Protein 6F0F (pdb70)

GO terms:
  GO:0035861 site of double-strand break (C, IDA)
  GO:0140861 DNA repair-dependent chromatin remodeling (P, IDA)
  GO:0031297 replication fork processing (P, IDA)
  GO:0006334 nucleosome assembly (P, IDA)
  GO:0042393 histone binding (F, IDA)
  GO:0006281 DNA repair (P, IDA)
  GO:0140713 histone chaperone activity (F, IDA)
  GO:0005634 nucleus (C, EXP)
  GO:0005694 chromosome (C, EXP)
  GO:0005515 protein binding (F, IPI)
  GO:0005654 nucleoplasm (C, TAS)
  GO:0005634 nucleus (C, IDA)
  GO:0005654 nucleoplasm (C, IDA)
  GO:0140673 transcription elongation-coupled chromatin remodeling (P, IDA)
  GO:0000785 chromatin (C, IDA)
  GO:0032991 protein-containing complex (C, IDA)
  GO:0006335 DNA replication-dependent chromatin assembly (P, IDA)

CATH classification: 2.60.40.1490

Nearest PDB structures (foldseek):
  7lny-assembly3_C  TM=9.865E-01  e=5.967E-26  Homo sapiens
  7vcq-assembly3_I  TM=9.876E-01  e=1.431E-23  Homo sapiens
  2idc-assembly1_A  TM=9.860E-01  e=6.408E-20  Saccharomyces cerevisiae S288C
  2hue-assembly1_A  TM=9.766E-01  e=4.589E-19  Saccharomyces cerevisiae
  6ayz-assembly2_M  TM=9.417E-01  e=3.162E-19  Saccharomyces cerevisiae S288C

Radius of gyration: 17.27 Å; Cα contacts (8 Å, |Δi|>4): 404; chains: 2; bounding box: 34×43×49 Å

B-factor: mean 43.14, std 12.91, range [25.03, 107.55]

Solvent-accessible surface area: 9865 Å² total; per-residue (Å²): 166,66,50,41,3,87,0,58,61,10,62,21,55,80,42,70,9,84,3,120,33,37,0,28,0,56,0,43,1,67,2,92,90,94,19,97,80,71,0,51,1,49,0,19,4,0,1,3,6,135,30,118,152,99,40,21,89,27,56,49,53,115,26,42,124,5,63,53,28,206,44,100,34,78,4,100,5,105,21,4,75,32,67,104,13,40,62,92,9,3,61,20,59,4,0,0,0,1,2,0,16,4,111,73,53,49,9,3,30,1,0,1,50,0,27,1,66,5,85,79,92,104,31,131,143,117,71,46,160,143,19,40,20,78,94,3,64,4,54,4,64,42,117,58,25,46,1,0,80,35,196,30,85,23,158,158,198,64,132,109,72,106,69,79,23,42,3,33,118,32,3,87,11,97,63,23,192,36,78,126,14,23,126

InterPro domains:
  IPR006818 Histone chaperone ASF1-like [PF04729] (1-154)
  IPR006818 Histone chaperone ASF1-like [PTHR12040] (1-197)
  IPR036747 Histone chaperone ASF1-like superfamily [G3DSA:2.60.40.1490] (1-157)
  IPR036747 Histone chaperone ASF1-like superfamily [SSF101546] (1-154)

Sequence (183 aa):
AMAKVQVNNVVVLDNPSPFYNPFQFEITFECIEDLSEDLEWKIIYVGSAESEEYDQVLDSVLVGPVPAGRHMFVFQADAPNPGLIPDADAVGVTVVLITCTYRGQEFIRVGYYVNNNEYTETELRENPPVKPDFSKLQRNILASNPRVTRFHINWEEAMGTLTPKEAELARRIRGAGGRTLNGFG

Secondary structure (DSSP, 8-state):
---SEEEEEEEE-S-SEETTSPEEEEEEEEESS--SS-EEEEEEEES-TT-GGGEEEEEEEEE----SEEEEEEEEEPPP-GGGS-HHHHSEEEEEEEEEEETTEEEEEEEEEEEEEE-SHHHHHS--SS--GGGEEEEE-TT--EEEE------/------HHHHHHHHHHHTTTPPEEES--

Structure (mmCIF, N/CA/C/O backbone):
data_6F0F
#
_entry.id   6F0F
#
_cell.length_a   61.410
_cell.length_b   61.410
_cell.length_c   220.380
_cell.angle_alpha   90.000
_cell.angle_beta   90.000
_cell.angle_gamma   90.000
#
_symmetry.space_group_name_H-M   'P 41 21 2'
#
loop_
_entity.id
_entity.type
_entity.pdbx_description
1 polymer 'Histone chaperone ASF1A'
2 polymer ip2_s
3 water water
#
loop_
_atom_site.group_PDB
_atom_site.id
_atom_site.type_symbol
_atom_site.label_atom_id
_atom_site.label_alt_id
_atom_site.label_comp_id
_atom_site.label_asym_id
_atom_site.label_entity_id
_atom_site.label_seq_id
_atom_site.pdbx_PDB_ins_code
_atom_site.Cartn_x
_atom_site.Cartn_y
_atom_site.Cartn_z
_atom_site.occupancy
_atom_site.B_iso_or_equiv
_atom_site.auth_seq_id
_atom_site.auth_comp_id
_atom_site.auth_asym_id
_atom_site.auth_atom_id
_atom_site.pdbx_PDB_model_num
ATOM 1 N N . ALA A 1 2 ? 20.257 -1.071 -9.009 1.00 66.46 0 ALA A N 1
ATOM 2 C CA . ALA A 1 2 ? 20.945 -2.383 -9.253 1.00 66.17 0 ALA A CA 1
ATOM 3 C C . ALA A 1 2 ? 20.032 -3.361 -9.997 1.00 65.59 0 ALA A C 1
ATOM 4 O O . ALA A 1 2 ? 20.443 -3.994 -10.976 1.00 66.14 0 ALA A O 1
ATOM 6 N N . MET A 1 3 ? 18.796 -3.489 -9.519 1.00 64.35 1 MET A N 1
ATOM 7 C CA . MET A 1 3 ? 17.802 -4.348 -10.168 1.00 62.55 1 MET A CA 1
ATOM 8 C C . MET A 1 3 ? 17.222 -3.684 -11.428 1.00 60.89 1 MET A C 1
ATOM 9 O O . MET A 1 3 ? 17.017 -2.453 -11.472 1.00 60.79 1 MET A O 1
ATOM 11 N N . ALA A 1 4 ? 16.990 -4.500 -12.457 1.00 58.81 2 ALA A N 1
ATOM 12 C CA . ALA A 1 4 ? 16.258 -4.056 -13.642 1.00 56.30 2 ALA A CA 1
ATOM 13 C C . ALA A 1 4 ? 14.835 -3.722 -13.219 1.00 54.55 2 ALA A C 1
ATOM 14 O O . ALA A 1 4 ? 14.183 -4.499 -12.525 1.00 54.43 2 ALA A O 1
ATOM 16 N N . LYS A 1 5 ? 14.369 -2.547 -13.607 1.00 52.46 3 LYS A N 1
ATOM 17 C CA . LYS A 1 5 ? 13.028 -2.112 -13.268 1.00 50.90 3 LYS A CA 1
ATOM 18 C C . LYS A 1 5 ? 11.927 -2.922 -13.969 1.00 49.34 3 LYS A C 1
ATOM 19 O O . LYS A 1 5 ? 10.809 -3.007 -13.466 1.00 48.90 3 LYS A O 1
ATOM 25 N N . VAL A 1 6 ? 12.250 -3.514 -15.119 1.00 47.22 4 VAL A N 1
ATOM 26 C CA . VAL A 1 6 ? 11.316 -4.394 -15.826 1.00 45.24 4 VAL A CA 1
ATOM 27 C C . VAL A 1 6 ? 11.942 -5.758 -16.008 1.00 44.71 4 VAL A C 1
ATOM 28 O O . VAL A 1 6 ? 13.112 -5.866 -16.396 1.00 44.57 4 VAL A O 1
ATOM 32 N N . GLN A 1 7 ? 11.177 -6.799 -15.691 1.00 43.88 5 GLN A N 1
ATOM 33 C CA . GLN A 1 7 ? 11.501 -8.139 -16.162 1.00 43.20 5 GLN A CA 1
ATOM 34 C C . GLN A 1 7 ? 10.328 -8.762 -16.931 1.00 42.37 5 GLN A C 1
ATOM 35 O O . GLN A 1 7 ? 9.164 -8.689 -16.495 1.00 40.88 5 GLN A O 1
ATOM 41 N N . VAL A 1 8 ? 10.666 -9.361 -18.074 1.00 40.96 6 VAL A N 1
ATOM 42 C CA . VAL A 1 8 ? 9.719 -10.087 -18.909 1.00 39.35 6 VAL A CA 1
ATOM 43 C C . VAL A 1 8 ? 9.585 -11.501 -18.353 1.00 38.85 6 VAL A C 1
ATOM 44 O O . VAL A 1 8 ? 10.585 -12.191 -18.157 1.00 38.50 6 VAL A O 1
ATOM 48 N N . ASN A 1 9 ? 8.347 -11.920 -18.088 1.00 37.64 7 ASN A N 1
ATOM 49 C CA . ASN A 1 9 ? 8.059 -13.196 -17.431 1.00 37.89 7 ASN A CA 1
ATOM 50 C C . ASN A 1 9 ? 7.693 -14.285 -18.411 1.00 36.94 7 ASN A C 1
ATOM 51 O O . ASN A 1 9 ? 7.981 -15.469 -18.196 1.00 36.58 7 ASN A O 1
ATOM 56 N N . ASN A 1 10 ? 6.995 -13.897 -19.475 1.00 36.00 8 ASN A N 1
ATOM 57 C CA . ASN A 1 10 ? 6.534 -14.888 -20.424 1.00 35.11 8 ASN A CA 1
ATOM 58 C C . ASN A 1 10 ? 6.189 -14.277 -21.772 1.00 34.02 8 ASN A C 1
ATOM 59 O O . ASN A 1 10 ? 5.977 -13.058 -21.884 1.00 32.70 8 ASN A O 1
ATOM 64 N N . VAL A 1 11 ? 6.204 -15.133 -22.795 1.00 33.15 9 VAL A N 1
ATOM 65 C CA . VAL A 1 11 ? 5.647 -14.799 -24.107 1.00 32.75 9 VAL A CA 1
ATOM 66 C C . VAL A 1 11 ? 4.880 -16.036 -24.546 1.00 31.95 9 VAL A C 1
ATOM 67 O O . VAL A 1 11 ? 5.384 -17.154 -24.441 1.00 31.43 9 VAL A O 1
ATOM 71 N N . VAL A 1 12 ? 3.636 -15.837 -24.969 1.00 30.53 10 VAL A N 1
ATOM 72 C CA . VAL A 1 12 ? 2.865 -16.922 -25.527 1.00 30.39 10 VAL A CA 1
ATOM 73 C C . VAL A 1 12 ? 2.676 -16.610 -27.031 1.00 29.72 10 VAL A C 1
ATOM 74 O O . VAL A 1 12 ? 2.290 -15.517 -27.388 1.00 28.84 10 VAL A O 1
ATOM 78 N N . VAL A 1 13 ? 2.949 -17.596 -27.874 1.00 29.24 11 VAL A N 1
ATOM 79 C CA . VAL A 1 13 ? 2.801 -17.431 -29.326 1.00 29.24 11 VAL A CA 1
ATOM 80 C C . VAL A 1 13 ? 1.408 -17.939 -29.668 1.00 29.36 11 VAL A C 1
ATOM 81 O O . VAL A 1 13 ? 1.090 -19.100 -29.455 1.00 29.14 11 VAL A O 1
ATOM 85 N N . LEU A 1 14 ? 0.589 -17.053 -30.196 1.00 29.61 12 LEU A N 1
ATOM 86 C CA . LEU A 1 14 ? -0.779 -17.415 -30.536 1.00 30.59 12 LEU A CA 1
ATOM 87 C C . LEU A 1 14 ? -0.914 -17.755 -32.028 1.00 31.94 12 LEU A C 1
ATOM 88 O O . LEU A 1 14 ? -0.118 -17.261 -32.865 1.00 31.32 12 LEU A O 1
ATOM 93 N N . ASP A 1 15 ? -1.921 -18.584 -32.333 1.00 32.81 13 ASP A N 1
ATOM 94 C CA . ASP A 1 15 ? -2.413 -18.820 -33.708 1.00 33.59 13 ASP A CA 1
ATOM 95 C C . ASP A 1 15 ? -1.315 -19.386 -34.596 1.00 33.12 13 ASP A C 1
ATOM 96 O O . ASP A 1 15 ? -1.010 -18.837 -35.637 1.00 33.15 13 ASP A O 1
ATOM 101 N N . ASN A 1 16 ? -0.762 -20.512 -34.171 1.00 33.42 14 ASN A N 1
ATOM 102 C CA . ASN A 1 16 ? 0.486 -21.038 -34.681 1.00 33.73 14 ASN A CA 1
ATOM 103 C C . ASN A 1 16 ? 0.396 -22.565 -34.657 1.00 34.59 14 ASN A C 1
ATOM 104 O O . ASN A 1 16 ? -0.054 -23.130 -33.662 1.00 35.67 14 ASN A O 1
ATOM 109 N N . PRO A 1 17 ? 0.789 -23.249 -35.744 1.00 35.08 15 PRO A N 1
ATOM 110 C CA . PRO A 1 17 ? 1.212 -22.797 -37.080 1.00 34.50 15 PRO A CA 1
ATOM 111 C C . PRO A 1 17 ? 0.093 -22.059 -37.810 1.00 34.70 15 PRO A C 1
ATOM 112 O O . PRO A 1 17 ? -1.058 -22.100 -37.384 1.00 33.91 15 PRO A O 1
ATOM 116 N N . SER A 1 18 ? 0.431 -21.384 -38.907 1.00 34.18 16 SER A N 1
ATOM 117 C CA . SER A 1 18 ? -0.539 -20.630 -39.679 1.00 34.31 16 SER A CA 1
ATOM 118 C C . SER A 1 18 ? 0.068 -20.382 -41.066 1.00 34.80 16 SER A C 1
ATOM 119 O O . SER A 1 18 ? 1.230 -20.725 -41.291 1.00 34.48 16 SER A O 1
ATOM 122 N N . PRO A 1 19 ? -0.716 -19.807 -41.998 1.00 35.10 17 PRO A N 1
ATOM 123 C CA . PRO A 1 19 ? -0.107 -19.353 -43.258 1.00 34.91 17 PRO A CA 1
ATOM 124 C C . PRO A 1 19 ? 0.999 -18.333 -43.010 1.00 34.63 17 PRO A C 1
ATOM 125 O O . PRO A 1 19 ? 0.943 -17.562 -42.037 1.00 35.05 17 PRO A O 1
ATOM 129 N N . PHE A 1 20 ? 1.967 -18.298 -43.918 1.00 33.65 18 PHE A N 1
ATOM 130 C CA . PHE A 1 20 ? 2.967 -17.237 -43.941 1.00 32.72 18 PHE A CA 1
ATOM 131 C C . PHE A 1 20 ? 2.355 -15.841 -43.868 1.00 32.80 18 PHE A C 1
ATOM 132 O O . PHE A 1 20 ? 2.903 -14.954 -43.192 1.00 32.44 18 PHE A O 1
ATOM 140 N N . TYR A 1 21 ? 1.228 -15.629 -44.548 1.00 33.03 19 TYR A N 1
ATOM 141 C CA . TYR A 1 21 ? 0.609 -14.290 -44.615 1.00 34.81 19 TYR A CA 1
ATOM 142 C C . TYR A 1 21 ? -0.135 -13.800 -43.326 1.00 35.44 19 TYR A C 1
ATOM 143 O O . TYR A 1 21 ? -0.538 -12.614 -43.197 1.00 36.37 19 TYR A O 1
ATOM 152 N N . ASN A 1 22 ? -0.266 -14.698 -42.371 1.00 34.97 20 ASN A N 1
ATOM 153 C CA . ASN A 1 22 ? -0.919 -14.434 -41.094 1.00 34.82 20 ASN A CA 1
ATOM 154 C C . ASN A 1 22 ? -0.101 -13.474 -40.202 1.00 33.83 20 ASN A C 1
ATOM 155 O O . ASN A 1 22 ? 1.123 -13.594 -40.150 1.00 33.51 20 ASN A O 1
ATOM 160 N N . PRO A 1 23 ? -0.765 -12.526 -39.496 1.00 33.60 21 PRO A N 1
ATOM 161 C CA . PRO A 1 23 ? 0.000 -11.688 -38.563 1.00 32.86 21 PRO A CA 1
ATOM 162 C C . PRO A 1 23 ? 0.606 -12.503 -37.418 1.00 31.55 21 PRO A C 1
ATOM 163 O O . PRO A 1 23 ? 0.060 -13.532 -37.008 1.00 30.98 21 PRO A O 1
ATOM 167 N N . PHE A 1 24 ? 1.776 -12.073 -36.969 1.00 30.24 22 PHE A N 1
ATOM 168 C CA . PHE A 1 24 ? 2.400 -12.614 -35.770 1.00 29.83 22 PHE A CA 1
ATOM 169 C C . PHE A 1 24 ? 1.595 -12.089 -34.598 1.00 29.75 22 PHE A C 1
ATOM 170 O O . PHE A 1 24 ? 1.209 -10.913 -34.594 1.00 29.55 22 PHE A O 1
ATOM 178 N N . GLN A 1 25 ? 1.354 -12.949 -33.606 1.00 30.28 23 GLN A N 1
ATOM 179 C CA . GLN A 1 25 ? 0.534 -12.576 -32.435 1.00 30.70 23 GLN A CA 1
ATOM 180 C C . GLN A 1 25 ? 1.182 -13.133 -31.189 1.00 30.28 23 GLN A C 1
ATOM 181 O O . GLN A 1 25 ? 1.320 -14.350 -31.050 1.00 29.73 23 GLN A O 1
ATOM 187 N N . PHE A 1 26 ? 1.606 -12.238 -30.299 1.00 30.38 24 PHE A N 1
ATOM 188 C CA . PHE A 1 26 ? 2.308 -12.637 -29.069 1.00 30.99 24 PHE A CA 1
ATOM 189 C C . PHE A 1 26 ? 1.620 -12.069 -27.825 1.00 30.85 24 PHE A C 1
ATOM 190 O O . PHE A 1 26 ? 1.385 -10.874 -27.779 1.00 31.39 24 PHE A O 1
ATOM 198 N N . GLU A 1 27 ? 1.340 -12.916 -26.822 1.00 31.61 25 GLU A N 1
ATOM 199 C CA . GLU A 1 27 ? 0.907 -12.420 -25.490 1.00 32.89 25 GLU A CA 1
ATOM 200 C C . GLU A 1 27 ? 2.165 -12.235 -24.655 1.00 31.74 25 GLU A C 1
ATOM 201 O O . GLU A 1 27 ? 2.863 -13.204 -24.394 1.00 31.20 25 GLU A O 1
ATOM 207 N N . ILE A 1 28 ? 2.425 -11.006 -24.231 1.00 31.78 26 ILE A N 1
ATOM 208 C CA . ILE A 1 28 ? 3.665 -10.695 -23.536 1.00 32.25 26 ILE A CA 1
ATOM 209 C C . ILE A 1 28 ? 3.348 -10.251 -22.112 1.00 32.12 26 ILE A C 1
ATOM 210 O O . ILE A 1 28 ? 2.600 -9.319 -21.915 1.00 31.80 26 ILE A O 1
ATOM 215 N N . THR A 1 29 ? 3.937 -10.944 -21.139 1.00 33.98 27 THR A N 1
ATOM 216 C CA . THR A 1 29 ? 3.754 -10.639 -19.707 1.00 34.88 27 THR A CA 1
ATOM 217 C C . THR A 1 29 ? 5.066 -10.161 -19.090 1.00 36.05 27 THR A C 1
ATOM 218 O O . THR A 1 29 ? 6.114 -10.792 -19.258 1.00 35.21 27 THR A O 1
ATOM 222 N N . PHE A 1 30 ? 5.009 -9.028 -18.399 1.00 37.39 28 PHE A N 1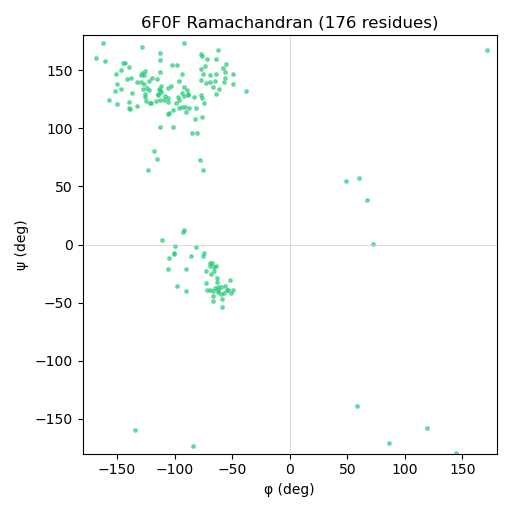
ATOM 223 C CA . PHE A 1 30 ? 6.189 -8.509 -17.734 1.00 39.43 28 PHE A CA 1
ATOM 224 C C . PHE A 1 30 ? 5.831 -7.866 -16.388 1.00 41.00 28 PHE A C 1
ATOM 225 O O . PHE A 1 30 ? 4.675 -7.461 -16.167 1.00 40.30 28 PHE A O 1
ATOM 233 N N . GLU A 1 31 ? 6.820 -7.803 -15.498 1.00 43.25 29 GLU A N 1
ATOM 234 C CA . GLU A 1 31 ? 6.642 -7.119 -14.212 1.00 46.20 29 GLU A CA 1
ATOM 235 C C . GLU A 1 31 ? 7.502 -5.868 -14.139 1.00 46.81 29 GLU A C 1
ATOM 236 O O . GLU A 1 31 ? 8.685 -5.887 -14.480 1.00 46.82 29 GLU A O 1
ATOM 242 N N . CYS A 1 32 ? 6.882 -4.782 -13.706 1.00 48.45 30 CYS A N 1
ATOM 243 C CA . CYS A 1 32 ? 7.578 -3.548 -13.408 1.00 50.00 30 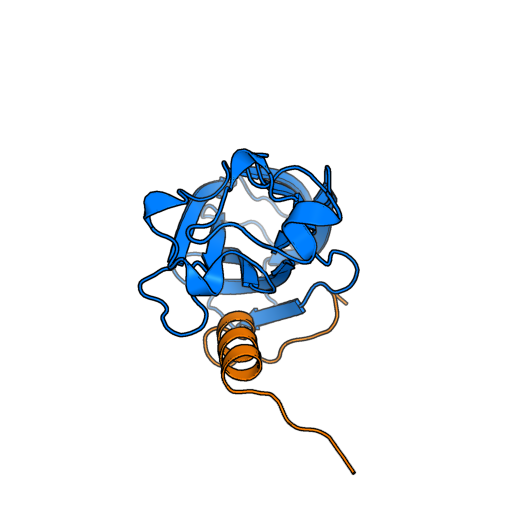CYS A CA 1
ATOM 244 C C . CYS A 1 32 ? 7.721 -3.482 -11.884 1.00 51.47 30 CYS A C 1
ATOM 245 O O . CYS A 1 32 ? 6.723 -3.431 -11.164 1.00 51.13 30 CYS A O 1
ATOM 248 N N . ILE A 1 33 ? 8.953 -3.524 -11.388 1.00 53.32 31 ILE A N 1
ATOM 249 C CA . ILE A 1 33 ? 9.163 -3.506 -9.936 1.00 55.29 31 ILE A CA 1
ATOM 250 C C . ILE A 1 33 ? 9.210 -2.078 -9.378 1.00 56.24 31 ILE A C 1
ATOM 251 O O . ILE A 1 33 ? 9.138 -1.879 -8.163 1.00 56.82 31 ILE A O 1
ATOM 256 N N . GLU A 1 34 ? 9.272 -1.093 -10.273 1.00 57.19 32 GLU A N 1
ATOM 257 C CA . GLU A 1 34 ? 9.439 0.308 -9.902 1.00 58.61 32 GLU A CA 1
ATOM 258 C C . GLU A 1 34 ? 8.913 1.190 -11.026 1.00 58.26 32 GLU A C 1
ATOM 259 O O . GLU A 1 34 ? 9.370 1.055 -12.159 1.00 58.56 32 GLU A O 1
ATOM 265 N N . ASP A 1 35 ? 7.977 2.094 -10.722 1.00 58.13 33 ASP A N 1
ATOM 266 C CA . ASP A 1 35 ? 7.387 3.004 -11.724 1.00 58.21 33 ASP A CA 1
ATOM 267 C C . ASP A 1 35 ? 8.368 3.521 -12.765 1.00 58.28 33 ASP A C 1
ATOM 268 O O . ASP A 1 35 ? 9.463 3.981 -12.424 1.00 58.45 33 ASP A O 1
ATOM 273 N N . LEU A 1 36 ? 7.968 3.448 -14.036 1.00 57.89 34 LEU A N 1
ATOM 274 C CA . LEU A 1 36 ? 8.768 4.002 -15.125 1.00 57.41 34 LEU A CA 1
ATOM 275 C C . LEU A 1 36 ? 8.264 5.387 -15.455 1.00 57.40 34 LEU A C 1
ATOM 276 O O . LEU A 1 36 ? 7.059 5.621 -15.464 1.00 57.29 34 LEU A O 1
ATOM 281 N N . SER A 1 37 ? 9.185 6.298 -15.736 1.00 57.55 35 SER A N 1
ATOM 282 C CA . SER A 1 37 ? 8.812 7.645 -16.149 1.00 58.31 35 SER A CA 1
ATOM 283 C C . SER A 1 37 ? 8.657 7.763 -17.666 1.00 58.44 35 SER A C 1
ATOM 284 O O . SER A 1 37 ? 8.001 8.691 -18.149 1.00 59.03 35 SER A O 1
ATOM 287 N N . GLU A 1 38 ? 9.270 6.833 -18.404 1.00 57.85 36 GLU A N 1
ATOM 288 C CA . GLU A 1 38 ? 9.183 6.785 -19.868 1.00 57.37 36 GLU A CA 1
ATOM 289 C C . GLU A 1 38 ? 8.417 5.546 -20.359 1.00 55.86 36 GLU A C 1
ATOM 290 O O . GLU A 1 38 ? 8.186 4.586 -19.603 1.00 55.77 36 GLU A O 1
ATOM 296 N N . ASP A 1 39 ? 8.026 5.576 -21.631 1.00 53.96 37 ASP A N 1
ATOM 297 C CA . ASP A 1 39 ? 7.402 4.416 -22.278 1.00 51.92 37 ASP A CA 1
ATOM 298 C C . ASP A 1 39 ? 8.401 3.304 -22.583 1.00 49.49 37 ASP A C 1
ATOM 299 O O . ASP A 1 39 ? 9.600 3.536 -22.754 1.00 49.14 37 ASP A O 1
ATOM 304 N N . LEU A 1 40 ? 7.879 2.092 -22.639 1.00 46.57 38 LEU A N 1
ATOM 305 C CA . LEU A 1 40 ? 8.622 0.945 -23.121 1.00 43.98 38 LEU A CA 1
ATOM 306 C C . LEU A 1 40 ? 8.431 0.836 -24.634 1.00 42.46 38 LEU A C 1
ATOM 307 O O . LEU A 1 40 ? 7.307 0.945 -25.138 1.00 42.12 38 LEU A O 1
ATOM 312 N N . GLU A 1 41 ? 9.521 0.645 -25.363 1.00 40.95 39 GLU A N 1
ATOM 313 C CA . GLU A 1 41 ? 9.411 0.449 -26.809 1.00 40.32 39 GLU A CA 1
ATOM 314 C C . GLU A 1 41 ? 9.626 -1.005 -27.242 1.00 38.24 39 GLU A C 1
ATOM 315 O O . GLU A 1 41 ? 10.731 -1.527 -27.147 1.00 37.98 39 GLU A O 1
ATOM 321 N N . TRP A 1 42 ? 8.563 -1.625 -27.741 1.00 36.65 40 TRP A N 1
ATOM 322 C CA . TRP A 1 42 ? 8.601 -3.026 -28.181 1.00 35.89 40 TRP A CA 1
ATOM 323 C C . TRP A 1 42 ? 8.664 -3.122 -29.723 1.00 35.30 40 TRP A C 1
ATOM 324 O O . TRP A 1 42 ? 7.986 -2.370 -30.396 1.00 34.63 40 TRP A O 1
ATOM 335 N N . LYS A 1 43 ? 9.517 -4.007 -30.256 1.00 35.13 41 LYS A N 1
ATOM 336 C CA . LYS A 1 43 ? 9.606 -4.263 -31.697 1.00 34.54 41 LYS A CA 1
ATOM 337 C C . LYS A 1 43 ? 9.500 -5.768 -31.990 1.00 34.18 41 LYS A C 1
ATOM 338 O O . LYS A 1 43 ? 9.934 -6.597 -31.180 1.00 33.49 41 LYS A O 1
ATOM 344 N N . ILE A 1 44 ? 8.909 -6.111 -33.139 1.00 31.72 42 ILE A N 1
ATOM 345 C CA . ILE A 1 44 ? 9.016 -7.455 -33.687 1.00 30.81 42 ILE A CA 1
ATOM 346 C C . ILE A 1 44 ? 9.848 -7.277 -34.951 1.00 31.29 42 ILE A C 1
ATOM 347 O O . ILE A 1 44 ? 9.526 -6.443 -35.790 1.00 31.94 42 ILE A O 1
ATOM 352 N N . ILE A 1 45 ? 10.943 -8.012 -35.041 1.00 31.60 43 ILE A N 1
ATOM 353 C CA . ILE A 1 45 ? 11.874 -7.930 -36.159 1.00 31.05 43 ILE A CA 1
ATOM 354 C C . ILE A 1 45 ? 11.959 -9.303 -36.798 1.00 30.84 43 ILE A C 1
ATOM 355 O O . ILE A 1 45 ? 12.342 -10.285 -36.135 1.00 30.20 43 ILE A O 1
ATOM 360 N N . TYR A 1 46 ? 11.631 -9.359 -38.089 1.00 28.95 44 TYR A N 1
ATOM 361 C CA . TYR A 1 46 ? 11.758 -10.605 -38.861 1.00 28.86 44 TYR A CA 1
ATOM 362 C C . TYR A 1 46 ? 13.133 -10.671 -39.533 1.00 28.40 44 TYR A C 1
ATOM 363 O O . TYR A 1 46 ? 13.533 -9.734 -40.239 1.00 28.43 44 TYR A O 1
ATOM 372 N N . VAL A 1 47 ? 13.842 -11.769 -39.331 1.00 27.93 45 VAL A N 1
ATOM 373 C CA . VAL A 1 47 ? 15.125 -11.964 -39.991 1.00 28.07 45 VAL A CA 1
ATOM 374 C C . VAL A 1 47 ? 14.867 -12.551 -41.393 1.00 27.65 45 VAL A C 1
ATOM 375 O O . VAL A 1 47 ? 14.684 -13.778 -41.584 1.00 26.91 45 VAL A O 1
ATOM 379 N N . GLY A 1 48 ? 14.831 -11.660 -42.370 1.00 28.01 46 GLY A N 1
ATOM 380 C CA . GLY A 1 48 ? 14.625 -12.062 -43.775 1.00 28.43 46 GLY A CA 1
ATOM 381 C C . GLY A 1 48 ? 15.734 -12.926 -44.312 1.00 29.64 46 GLY A C 1
ATOM 382 O O . GLY A 1 48 ? 15.490 -13.810 -45.149 1.00 30.07 46 GLY A O 1
ATOM 383 N N . SER A 1 49 ? 16.960 -12.699 -43.833 1.00 29.61 47 SER A N 1
ATOM 384 C CA . SER A 1 49 ? 18.096 -13.461 -44.299 1.00 30.97 47 SER A CA 1
ATOM 385 C C . SER A 1 49 ? 19.168 -13.595 -43.209 1.00 31.45 47 SER A C 1
ATOM 386 O O . SER A 1 49 ? 19.684 -12.597 -42.729 1.00 33.12 47 SER A O 1
ATOM 389 N N . ALA A 1 50 ? 19.486 -14.826 -42.851 1.00 33.12 48 ALA A N 1
ATOM 390 C CA . ALA A 1 50 ? 20.500 -15.149 -41.857 1.00 35.07 48 ALA A CA 1
ATOM 391 C C . ALA A 1 50 ? 21.839 -14.495 -42.224 1.00 36.67 48 ALA A C 1
ATOM 392 O O . ALA A 1 50 ? 22.537 -13.987 -41.346 1.00 37.13 48 ALA A O 1
ATOM 394 N N . GLU A 1 51 ? 22.172 -14.489 -43.521 1.00 37.45 49 GLU A N 1
ATOM 395 C CA . GLU A 1 51 ? 23.472 -13.995 -44.012 1.00 38.70 49 GLU A CA 1
ATOM 396 C C . GLU A 1 51 ? 23.678 -12.546 -43.733 1.00 38.08 49 GLU A C 1
ATOM 397 O O . GLU A 1 51 ? 24.821 -12.095 -43.630 1.00 38.94 49 GLU A O 1
ATOM 403 N N . SER A 1 52 ? 22.583 -11.802 -43.670 1.00 37.13 50 SER A N 1
ATOM 404 C CA . SER A 1 52 ? 22.699 -10.378 -43.583 1.00 35.88 50 SER A CA 1
ATOM 405 C C . SER A 1 52 ? 21.573 -9.690 -42.874 1.00 35.93 50 SER A C 1
ATOM 406 O O . SER A 1 52 ? 20.390 -9.876 -43.191 1.00 35.23 50 SER A O 1
ATOM 409 N N . GLU A 1 53 ? 21.973 -8.811 -41.967 1.00 36.21 51 GLU A N 1
ATOM 410 C CA . GLU A 1 53 ? 21.085 -8.001 -41.171 1.00 38.05 51 GLU A CA 1
ATOM 411 C C . GLU A 1 53 ? 20.351 -6.937 -42.007 1.00 37.63 51 GLU A C 1
ATOM 412 O O . GLU A 1 53 ? 19.301 -6.398 -41.607 1.00 35.90 51 GLU A O 1
ATOM 418 N N . GLU A 1 54 ? 20.903 -6.661 -43.187 1.00 37.85 52 GLU A N 1
ATOM 419 C CA . GLU A 1 54 ? 20.261 -5.809 -44.201 1.00 38.48 52 GLU A CA 1
ATOM 420 C C . GLU A 1 54 ? 18.846 -6.224 -44.531 1.00 36.78 52 GLU A C 1
ATOM 421 O O . GLU A 1 54 ? 18.045 -5.398 -44.925 1.00 36.75 52 GLU A O 1
ATOM 427 N N . TYR A 1 55 ? 18.567 -7.520 -44.423 1.00 35.67 53 TYR A N 1
ATOM 428 C CA . TYR A 1 55 ? 17.277 -8.069 -44.801 1.00 34.91 53 TYR A CA 1
ATOM 429 C C . TYR A 1 55 ? 16.278 -8.161 -43.639 1.00 34.91 53 TYR A C 1
ATOM 430 O O . TYR A 1 55 ? 15.193 -8.756 -43.782 1.00 34.32 53 TYR A O 1
ATOM 439 N N . ASP A 1 56 ? 16.618 -7.527 -42.508 1.00 33.79 54 ASP A N 1
ATOM 440 C CA . ASP A 1 56 ? 15.677 -7.434 -41.385 1.00 33.00 54 ASP A CA 1
ATOM 441 C C . ASP A 1 56 ? 14.456 -6.626 -41.742 1.00 32.31 54 ASP A C 1
ATOM 442 O O . ASP A 1 56 ? 14.550 -5.596 -42.428 1.00 32.67 54 ASP A O 1
ATOM 447 N N . GLN A 1 57 ? 13.292 -7.068 -41.282 1.00 30.56 55 GLN A N 1
ATOM 448 C CA . GLN A 1 57 ? 12.095 -6.259 -41.439 1.00 30.00 55 GLN A CA 1
ATOM 449 C C . GLN A 1 57 ? 11.512 -5.952 -40.075 1.00 30.61 55 GLN A C 1
ATOM 450 O O . GLN A 1 57 ? 11.193 -6.874 -39.321 1.00 29.38 55 GLN A O 1
ATOM 456 N N . VAL A 1 58 ? 11.369 -4.670 -39.742 1.00 31.31 56 VAL A N 1
ATOM 457 C CA . VAL A 1 58 ? 10.747 -4.359 -38.470 1.00 32.52 56 VAL A CA 1
ATOM 458 C C . VAL A 1 58 ? 9.253 -4.442 -38.733 1.00 33.29 56 VAL A C 1
ATOM 459 O O . VAL A 1 58 ? 8.700 -3.603 -39.449 1.00 33.76 56 VAL A O 1
ATOM 463 N N . LEU A 1 59 ? 8.601 -5.478 -38.213 1.00 33.20 57 LEU A N 1
ATOM 464 C CA . LEU A 1 59 ? 7.197 -5.701 -38.531 1.00 33.33 57 LEU A CA 1
ATOM 465 C C . LEU A 1 59 ? 6.275 -4.706 -37.851 1.00 35.31 57 LEU A C 1
ATOM 466 O O . LEU A 1 59 ? 5.209 -4.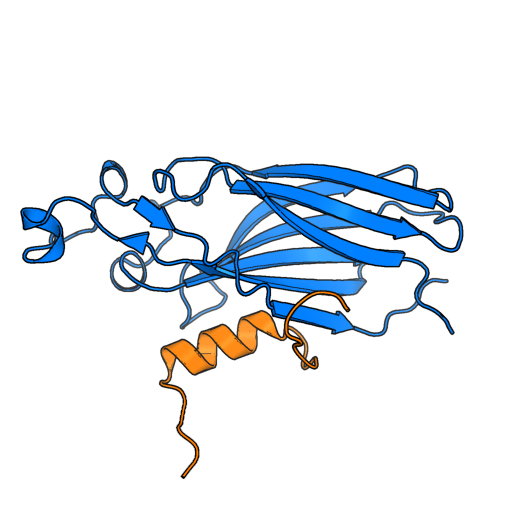357 -38.394 1.00 34.94 57 LEU A O 1
ATOM 471 N N . ASP A 1 60 ? 6.664 -4.279 -36.647 1.00 36.17 58 ASP A N 1
ATOM 472 C CA . ASP A 1 60 ? 5.980 -3.203 -35.944 1.00 38.42 58 ASP A CA 1
ATOM 473 C C . ASP A 1 60 ? 6.816 -2.763 -34.752 1.00 38.95 58 ASP A C 1
ATOM 474 O O . ASP A 1 60 ? 7.704 -3.484 -34.291 1.00 38.13 58 ASP A O 1
ATOM 479 N N . SER A 1 61 ? 6.516 -1.563 -34.288 1.00 40.17 59 SER A N 1
ATOM 480 C CA . SER A 1 61 ? 7.196 -0.922 -33.185 1.00 42.16 59 SER A CA 1
ATOM 481 C C . SER A 1 61 ? 6.087 -0.260 -32.404 1.00 42.19 59 SER A C 1
ATOM 482 O O . SER A 1 61 ? 5.344 0.526 -32.979 1.00 43.10 59 SER A O 1
ATOM 485 N N . VAL A 1 62 ? 5.931 -0.585 -31.123 1.00 42.30 60 VAL A N 1
ATOM 486 C CA . VAL A 1 62 ? 4.868 0.028 -30.309 1.00 42.62 60 VAL A CA 1
ATOM 487 C C . VAL A 1 62 ? 5.430 0.646 -29.012 1.00 43.43 60 VAL A C 1
ATOM 488 O O . VAL A 1 62 ? 6.391 0.137 -28.427 1.00 43.03 60 VAL A O 1
ATOM 495 N N . LEU A 1 63 ? 4.820 1.746 -28.584 1.00 44.52 61 LEU A N 1
ATOM 496 C CA . LEU A 1 63 ? 5.122 2.363 -27.293 1.00 45.81 61 LEU A CA 1
ATOM 497 C C . LEU A 1 63 ? 4.095 1.856 -26.303 1.00 46.62 61 LEU A C 1
ATOM 498 O O . LEU A 1 63 ? 2.882 1.965 -26.550 1.00 46.65 61 LEU A O 1
ATOM 503 N N . VAL A 1 64 ? 4.568 1.261 -25.208 1.00 47.57 62 VAL A N 1
ATOM 504 C CA . VAL A 1 64 ? 3.668 0.714 -24.199 1.00 48.94 62 VAL A CA 1
ATOM 505 C C . VAL A 1 64 ? 3.765 1.537 -22.913 1.00 50.30 62 VAL A C 1
ATOM 506 O O . VAL A 1 64 ? 4.855 1.929 -22.478 1.00 50.44 62 VAL A O 1
ATOM 510 N N . GLY A 1 65 ? 2.604 1.818 -22.335 1.00 52.07 63 GLY A N 1
ATOM 511 C CA . GLY A 1 65 ? 2.485 2.747 -21.207 1.00 53.74 63 GLY A CA 1
ATOM 512 C C . GLY A 1 65 ? 1.024 3.057 -20.875 1.00 55.02 63 GLY A C 1
ATOM 513 O O . GLY A 1 65 ? 0.112 2.719 -21.657 1.00 55.66 63 GLY A O 1
ATOM 514 N N . PRO A 1 66 ? 0.780 3.690 -19.701 1.00 55.48 64 PRO A N 1
ATOM 515 C CA . PRO A 1 66 ? 1.840 4.057 -18.744 1.00 55.16 64 PRO A CA 1
ATOM 516 C C . PRO A 1 66 ? 2.368 2.799 -18.057 1.00 54.70 64 PRO A C 1
ATOM 517 O O . PRO A 1 66 ? 1.684 1.752 -18.066 1.00 54.68 64 PRO A O 1
ATOM 521 N N . VAL A 1 67 ? 3.576 2.865 -17.496 1.00 53.47 65 VAL A N 1
ATOM 522 C CA . VAL A 1 67 ? 4.099 1.681 -16.819 1.00 51.99 65 VAL A CA 1
ATOM 523 C C . VAL A 1 67 ? 4.350 1.915 -15.315 1.00 51.58 65 VAL A C 1
ATOM 524 O O . VAL A 1 67 ? 5.481 2.153 -14.903 1.00 51.32 65 VAL A O 1
ATOM 528 N N . PRO A 1 68 ? 3.282 1.851 -14.497 1.00 51.00 66 PRO A N 1
ATOM 529 C CA . PRO A 1 68 ? 3.489 1.844 -13.050 1.00 50.60 66 PRO A CA 1
ATOM 530 C C . PRO A 1 68 ? 3.949 0.464 -12.573 1.00 49.93 66 PRO A C 1
ATOM 531 O O . PRO A 1 68 ? 3.820 -0.529 -13.309 1.00 49.99 66 PRO A O 1
ATOM 535 N N . ALA A 1 69 ? 4.485 0.396 -11.355 1.00 48.53 67 ALA A N 1
ATOM 536 C CA . ALA A 1 69 ? 4.900 -0.873 -10.785 1.00 47.35 67 ALA A CA 1
ATOM 537 C C . ALA A 1 69 ? 3.708 -1.820 -10.798 1.00 46.56 67 ALA A C 1
ATOM 538 O O . ALA A 1 69 ? 2.567 -1.404 -10.599 1.00 46.66 67 ALA A O 1
ATOM 540 N N . GLY A 1 70 ? 3.966 -3.096 -11.049 1.00 45.34 68 GLY A N 1
ATOM 541 C CA . GLY A 1 70 ? 2.877 -4.046 -11.202 1.00 43.90 68 GLY A CA 1
ATOM 542 C C . GLY A 1 70 ? 3.172 -5.107 -12.247 1.00 43.03 68 GLY A C 1
ATOM 543 O O . GLY A 1 70 ? 4.262 -5.140 -12.831 1.00 42.15 68 GLY A O 1
ATOM 544 N N . ARG A 1 71 ? 2.197 -5.991 -12.438 1.00 42.52 69 ARG A N 1
ATOM 545 C CA . ARG A 1 71 ? 2.285 -7.090 -13.381 1.00 42.55 69 ARG A CA 1
ATOM 546 C C . ARG A 1 71 ? 1.392 -6.728 -14.569 1.00 41.45 69 ARG A C 1
ATOM 547 O O . ARG A 1 71 ? 0.206 -6.382 -14.399 1.00 40.26 69 ARG A O 1
ATOM 555 N N . HIS A 1 72 ? 1.995 -6.774 -15.760 1.00 40.08 70 HIS A N 1
ATOM 556 C CA . HIS A 1 72 ? 1.379 -6.281 -16.990 1.00 39.15 70 HIS A CA 1
ATOM 557 C C . HIS A 1 72 ? 1.365 -7.340 -18.077 1.00 38.16 70 HIS A C 1
ATOM 558 O O . HIS A 1 72 ? 2.251 -8.199 -18.151 1.00 37.61 70 HIS A O 1
ATOM 565 N N . MET A 1 73 ? 0.349 -7.263 -18.922 1.00 37.58 71 MET A N 1
ATOM 566 C CA . MET A 1 73 ? 0.283 -8.085 -20.125 1.00 36.97 71 MET A CA 1
ATOM 567 C C . MET A 1 73 ? -0.284 -7.248 -21.257 1.00 36.29 71 MET A C 1
ATOM 568 O O . MET A 1 73 ? -1.185 -6.431 -21.055 1.00 36.11 71 MET A O 1
ATOM 573 N N . PHE A 1 74 ? 0.242 -7.457 -22.461 1.00 35.88 72 PHE A N 1
ATOM 574 C CA . PHE A 1 74 ? -0.393 -6.929 -23.659 1.00 34.81 72 PHE A CA 1
ATOM 575 C C . PHE A 1 74 ? -0.190 -7.930 -24.812 1.00 35.03 72 PHE A C 1
ATOM 576 O O . PHE A 1 74 ? 0.736 -8.755 -24.778 1.00 33.83 72 PHE A O 1
ATOM 584 N N . VAL A 1 75 ? -1.079 -7.869 -25.802 1.00 34.74 73 VAL A N 1
ATOM 585 C CA . VAL A 1 75 ? -0.967 -8.728 -26.983 1.00 34.65 73 VAL A CA 1
ATOM 586 C C . VAL A 1 75 ? -0.309 -7.890 -28.087 1.00 33.77 73 VAL A C 1
ATOM 587 O O . VAL A 1 75 ? -0.755 -6.802 -28.404 1.00 33.65 73 VAL A O 1
ATOM 591 N N . PHE A 1 76 ? 0.818 -8.364 -28.596 1.00 33.05 74 PHE A N 1
ATOM 592 C CA . PHE A 1 76 ? 1.561 -7.620 -29.605 1.00 32.23 74 PHE A CA 1
ATOM 593 C C . PHE A 1 76 ? 1.314 -8.334 -30.938 1.00 32.23 74 PHE A C 1
ATOM 594 O O . PHE A 1 76 ? 1.715 -9.496 -31.115 1.00 31.45 74 PHE A O 1
ATOM 602 N N . GLN A 1 77 ? 0.604 -7.668 -31.838 1.00 32.87 75 GLN A N 1
ATOM 603 C CA . GLN A 1 77 ? 0.328 -8.236 -33.169 1.00 33.59 75 GLN A CA 1
ATOM 604 C C . GLN A 1 77 ? 1.000 -7.381 -34.252 1.00 33.32 75 GLN A C 1
ATOM 605 O O . GLN A 1 77 ? 1.058 -6.147 -34.155 1.00 32.17 75 GLN A O 1
ATOM 611 N N . ALA A 1 78 ? 1.510 -8.037 -35.285 1.00 33.17 76 ALA A N 1
ATOM 612 C CA . ALA A 1 78 ? 2.188 -7.322 -36.368 1.00 32.79 76 ALA A CA 1
ATOM 613 C C . ALA A 1 78 ? 2.000 -8.098 -37.668 1.00 32.49 76 ALA A C 1
ATOM 614 O O . ALA A 1 78 ? 2.102 -9.329 -37.681 1.00 31.39 76 ALA A O 1
ATOM 616 N N . ASP A 1 79 ? 1.741 -7.376 -38.752 1.00 32.61 77 ASP A N 1
ATOM 617 C CA . ASP A 1 79 ? 1.615 -7.994 -40.090 1.00 33.52 77 ASP A CA 1
ATOM 618 C C . ASP A 1 79 ? 2.839 -8.811 -40.512 1.00 32.41 77 ASP A C 1
ATOM 619 O O . ASP A 1 79 ? 3.970 -8.493 -40.141 1.00 32.63 77 ASP A O 1
ATOM 624 N N . ALA A 1 80 ? 2.605 -9.864 -41.295 1.00 32.10 78 ALA A N 1
ATOM 625 C CA . ALA A 1 80 ? 3.674 -10.698 -41.850 1.00 30.69 78 ALA A CA 1
ATOM 626 C C . ALA A 1 80 ? 4.697 -9.870 -42.646 1.00 30.40 78 ALA A C 1
ATOM 627 O O . ALA A 1 80 ? 4.386 -8.768 -43.106 1.00 30.74 78 ALA A O 1
ATOM 629 N N . PRO A 1 81 ? 5.940 -10.363 -42.771 1.00 29.47 79 PRO A N 1
ATOM 630 C CA . PRO A 1 81 ? 6.896 -9.626 -43.587 1.00 29.26 79 PRO A CA 1
ATOM 631 C C . PRO A 1 81 ? 6.511 -9.552 -45.085 1.00 30.31 79 PRO A C 1
ATOM 632 O O . PRO A 1 81 ? 5.646 -10.317 -45.581 1.00 30.75 79 PRO A O 1
ATOM 636 N N . ASN A 1 82 ? 7.096 -8.570 -45.748 1.00 31.13 80 ASN A N 1
ATOM 637 C CA . ASN A 1 82 ? 6.983 -8.362 -47.206 1.00 31.50 80 ASN A CA 1
ATOM 638 C C . ASN A 1 82 ? 7.870 -9.365 -47.905 1.00 30.89 80 ASN A C 1
ATOM 639 O O . ASN A 1 82 ? 9.098 -9.281 -47.828 1.00 30.92 80 ASN A O 1
ATOM 644 N N . PRO A 1 83 ? 7.256 -10.346 -48.589 1.00 31.28 81 PRO A N 1
ATOM 645 C CA . PRO A 1 83 ? 8.043 -11.390 -49.253 1.00 30.89 81 PRO A CA 1
ATOM 646 C C . 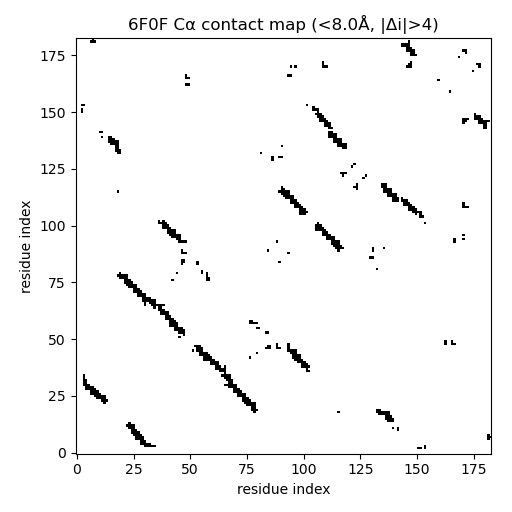PRO A 1 83 ? 8.904 -10.870 -50.410 1.00 31.16 81 PRO A C 1
ATOM 647 O O . PRO A 1 83 ? 9.906 -11.502 -50.771 1.00 30.63 81 PRO A O 1
ATOM 651 N N . GLY A 1 84 ? 8.555 -9.689 -50.933 1.00 31.77 82 GLY A N 1
ATOM 652 C CA . GLY A 1 84 ? 9.338 -9.037 -51.977 1.00 32.09 82 GLY A CA 1
ATOM 653 C C . GLY A 1 84 ? 10.729 -8.632 -51.535 1.00 32.80 82 GLY A C 1
ATOM 654 O O . GLY A 1 84 ? 11.598 -8.381 -52.371 1.00 32.65 82 GLY A O 1
ATOM 655 N N . LEU A 1 85 ? 10.952 -8.552 -50.218 1.00 31.77 83 LEU A N 1
ATOM 656 C CA . LEU A 1 85 ? 12.304 -8.295 -49.689 1.00 31.26 83 LEU A CA 1
ATOM 657 C C . LEU A 1 85 ? 13.059 -9.515 -49.192 1.00 30.67 83 LEU A C 1
ATOM 658 O O . LEU A 1 85 ? 14.204 -9.398 -48.736 1.00 32.09 83 LEU A O 1
ATOM 663 N N . ILE A 1 86 ? 12.448 -10.689 -49.237 1.00 29.48 84 ILE A N 1
ATOM 664 C CA . ILE A 1 86 ? 13.124 -11.876 -48.693 1.00 27.90 84 ILE A CA 1
ATOM 665 C C . ILE A 1 86 ? 13.841 -12.541 -49.845 1.00 29.31 84 ILE A C 1
ATOM 666 O O . ILE A 1 86 ? 13.225 -12.716 -50.904 1.00 28.76 84 ILE A O 1
ATOM 671 N N . PRO A 1 87 ? 15.148 -12.873 -49.673 1.00 28.94 85 PRO A N 1
ATOM 672 C CA . PRO A 1 87 ? 15.863 -13.651 -50.681 1.00 29.35 85 PRO A CA 1
ATOM 673 C C . PRO A 1 87 ? 15.243 -15.019 -50.867 1.00 30.58 85 PRO A C 1
ATOM 674 O O . PRO A 1 87 ? 14.951 -15.716 -49.875 1.00 30.93 85 PRO A O 1
ATOM 678 N N . ASP A 1 88 ? 15.057 -15.417 -52.123 1.00 30.24 86 ASP A N 1
ATOM 679 C CA . ASP A 1 88 ? 14.363 -16.652 -52.443 1.00 30.67 86 ASP A CA 1
ATOM 680 C C . ASP A 1 88 ? 14.961 -17.798 -51.644 1.00 30.18 86 ASP A C 1
ATOM 681 O O . ASP A 1 88 ? 14.255 -18.667 -51.143 1.00 30.69 86 ASP A O 1
ATOM 686 N N . ALA A 1 89 ? 16.280 -17.812 -51.540 1.00 30.78 87 ALA A N 1
ATOM 687 C CA . ALA A 1 89 ? 16.962 -18.946 -50.937 1.00 31.41 87 ALA A CA 1
ATOM 688 C C . ALA A 1 89 ? 16.718 -19.068 -49.411 1.00 31.84 87 ALA A C 1
ATOM 689 O O . ALA A 1 89 ? 16.979 -20.125 -48.835 1.00 32.56 87 ALA A O 1
ATOM 691 N N . ASP A 1 90 ? 16.221 -18.008 -48.786 1.00 31.38 88 ASP A N 1
ATOM 692 C CA . ASP A 1 90 ? 15.989 -18.009 -47.334 1.00 32.55 88 ASP 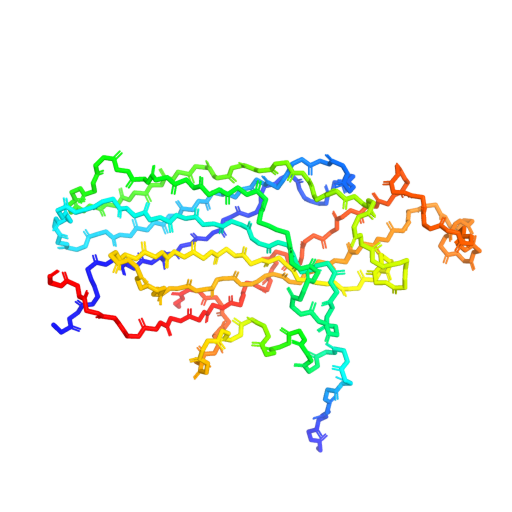A CA 1
ATOM 693 C C . ASP A 1 90 ? 14.521 -18.255 -47.001 1.00 32.73 88 ASP A C 1
ATOM 694 O O . ASP A 1 90 ? 14.165 -18.451 -45.811 1.00 32.12 88 ASP A O 1
ATOM 699 N N . ALA A 1 91 ? 13.674 -18.262 -48.039 1.00 31.52 89 ALA A N 1
ATOM 700 C CA . ALA A 1 91 ? 12.222 -18.328 -47.855 1.00 32.45 89 ALA A CA 1
ATOM 701 C C . ALA A 1 91 ? 11.731 -19.653 -47.267 1.00 33.17 89 ALA A C 1
ATOM 702 O O . ALA A 1 91 ? 10.866 -19.662 -46.388 1.00 34.65 89 ALA A O 1
ATOM 704 N N . VAL A 1 92 ? 12.256 -20.761 -47.763 1.00 33.08 90 VAL A N 1
ATOM 705 C CA . VAL A 1 92 ? 11.779 -22.089 -47.365 1.00 33.77 90 VAL A CA 1
ATOM 706 C C . VAL A 1 92 ? 12.826 -22.676 -46.445 1.00 33.61 90 VAL A C 1
ATOM 707 O O . VAL A 1 92 ? 14.012 -22.756 -46.807 1.00 33.85 90 VAL A O 1
ATOM 711 N N . GLY A 1 93 ? 12.396 -23.039 -45.229 1.00 33.32 91 GLY A N 1
ATOM 712 C CA . GLY A 1 93 ? 13.328 -23.501 -44.190 1.00 33.10 91 GLY A CA 1
ATOM 713 C C . GLY A 1 93 ? 13.292 -22.606 -42.956 1.00 32.36 91 GLY A C 1
ATOM 714 O O . GLY A 1 93 ? 12.333 -21.848 -42.747 1.00 31.94 91 GLY A O 1
ATOM 715 N N . VAL A 1 94 ? 14.375 -22.650 -42.186 1.00 32.81 92 VAL A N 1
ATOM 716 C CA . VAL A 1 94 ? 14.458 -21.995 -40.871 1.00 33.36 92 VAL A CA 1
ATOM 717 C C . VAL A 1 94 ? 14.939 -20.556 -40.935 1.00 32.02 92 VAL A C 1
ATOM 718 O O . VAL A 1 94 ? 15.979 -20.246 -41.530 1.00 32.26 92 VAL A O 1
ATOM 722 N N . THR A 1 95 ? 14.200 -19.672 -40.289 1.00 31.08 93 THR A N 1
ATOM 723 C CA . THR A 1 95 ? 14.742 -18.346 -39.968 1.00 30.27 93 THR A CA 1
ATOM 724 C C . THR A 1 95 ? 14.389 -18.004 -38.499 1.00 29.62 93 THR A C 1
ATOM 725 O O . THR A 1 95 ? 14.130 -18.906 -37.704 1.00 28.23 93 THR A O 1
ATOM 729 N N . VAL A 1 96 ? 14.406 -16.728 -38.140 1.00 29.29 94 VAL A N 1
ATOM 730 C CA . VAL A 1 96 ? 14.191 -16.317 -36.777 1.00 29.08 94 VAL A CA 1
ATOM 731 C C . VAL A 1 96 ? 13.291 -15.100 -36.777 1.00 29.68 94 VAL A C 1
ATOM 732 O O . VAL A 1 96 ? 13.398 -14.245 -37.674 1.00 29.73 94 VAL A O 1
ATOM 736 N N . VAL A 1 97 ? 12.397 -15.008 -35.784 1.00 29.01 95 VAL A N 1
ATOM 737 C CA . VAL A 1 97 ? 11.779 -13.721 -35.464 1.00 28.99 95 VAL A CA 1
ATOM 738 C C . VAL A 1 97 ? 12.262 -13.275 -34.105 1.00 28.33 95 VAL A C 1
ATOM 739 O O . VAL A 1 97 ? 12.412 -14.086 -33.209 1.00 27.10 95 VAL A O 1
ATOM 743 N N . LEU A 1 98 ? 12.360 -11.972 -33.919 1.00 28.78 96 LEU A N 1
ATOM 744 C CA . LEU A 1 98 ? 12.857 -11.447 -32.666 1.00 30.24 96 LEU A CA 1
ATOM 745 C C . LEU A 1 98 ? 11.814 -10.554 -32.072 1.00 30.89 96 LEU A C 1
ATOM 746 O O . LEU A 1 98 ? 11.169 -9.796 -32.806 1.00 30.92 96 LEU A O 1
ATOM 751 N N . ILE A 1 99 ? 11.654 -10.622 -30.748 1.00 30.55 97 ILE A N 1
ATOM 752 C CA . ILE A 1 99 ? 10.921 -9.572 -30.044 1.00 31.26 97 ILE A CA 1
ATOM 753 C C . ILE A 1 99 ? 11.895 -8.838 -29.141 1.00 31.77 97 ILE A C 1
ATOM 754 O O . ILE A 1 99 ? 12.682 -9.446 -28.427 1.00 32.13 97 ILE A O 1
ATOM 759 N N . THR A 1 100 ? 11.834 -7.521 -29.171 1.00 32.18 98 THR A N 1
ATOM 760 C CA . THR A 1 100 ? 12.855 -6.741 -28.511 1.00 34.26 98 THR A CA 1
ATOM 761 C C . THR A 1 100 ? 12.153 -5.715 -27.620 1.00 34.61 98 THR A C 1
ATOM 762 O O . THR A 1 100 ? 11.052 -5.254 -27.955 1.00 34.02 98 THR A O 1
ATOM 766 N N . CYS A 1 101 ? 12.740 -5.380 -26.471 1.00 35.13 99 CYS A N 1
ATOM 767 C CA . CYS A 1 101 ? 12.235 -4.220 -25.722 1.00 35.85 99 CYS A CA 1
ATOM 768 C C . CYS A 1 101 ? 13.348 -3.273 -25.364 1.00 36.44 99 CYS A C 1
ATOM 769 O O . CYS A 1 101 ? 14.440 -3.698 -25.002 1.00 35.79 99 CYS A O 1
ATOM 772 N N . THR A 1 102 ? 13.039 -1.987 -25.482 1.00 38.07 100 THR A N 1
ATOM 773 C CA . THR A 1 102 ? 14.001 -0.898 -25.340 1.00 40.38 100 THR A CA 1
ATOM 774 C C . THR A 1 102 ? 13.473 0.126 -24.323 1.00 41.62 100 THR A C 1
ATOM 775 O O . THR A 1 102 ? 12.290 0.503 -24.352 1.00 41.06 100 THR A O 1
ATOM 779 N N . TYR A 1 103 ? 14.341 0.548 -23.403 1.00 43.73 101 TYR A N 1
ATOM 780 C CA . TYR A 1 103 ? 13.976 1.619 -22.465 1.00 45.54 101 TYR A CA 1
ATOM 781 C C . TYR A 1 103 ? 15.001 2.740 -22.562 1.00 46.11 101 TYR A C 1
ATOM 782 O O . TYR A 1 103 ? 16.200 2.506 -22.415 1.00 45.92 101 TYR A O 1
ATOM 791 N N . ARG A 1 104 ? 14.507 3.944 -22.847 1.00 47.52 102 ARG A N 1
ATOM 792 C CA . ARG A 1 104 ? 15.341 5.119 -23.081 1.00 48.91 102 ARG A CA 1
ATOM 793 C C . ARG A 1 104 ? 16.459 4.821 -24.079 1.00 48.51 102 ARG A C 1
ATOM 794 O O . ARG A 1 104 ? 17.635 5.010 -23.781 1.00 48.89 102 ARG A O 1
ATOM 802 N N . GLY A 1 105 ? 16.083 4.318 -25.254 1.00 48.08 103 GLY A N 1
ATOM 803 C CA . GLY A 1 105 ? 17.041 3.994 -26.296 1.00 46.22 103 GLY A CA 1
ATOM 804 C C . GLY A 1 105 ? 17.907 2.768 -26.069 1.00 45.43 103 GLY A C 1
ATOM 805 O O . GLY A 1 105 ? 18.741 2.451 -26.917 1.00 45.89 103 GLY A O 1
ATOM 806 N N . GLN A 1 106 ? 17.740 2.069 -24.949 1.00 44.13 104 GLN A N 1
ATOM 807 C CA . GLN A 1 106 ? 18.599 0.902 -24.684 1.00 43.45 104 GLN A CA 1
ATOM 808 C C . GLN A 1 106 ? 17.819 -0.409 -24.679 1.00 42.30 104 GLN A C 1
ATOM 809 O O . GLN A 1 106 ? 16.812 -0.542 -23.948 1.00 41.34 104 GLN A O 1
ATOM 815 N N . GLU A 1 107 ? 18.301 -1.385 -25.453 1.00 41.09 105 GLU A N 1
ATOM 816 C CA . GLU A 1 107 ? 17.621 -2.677 -25.552 1.00 40.13 105 GLU A CA 1
ATOM 817 C C . GLU A 1 107 ? 17.988 -3.545 -24.361 1.00 39.59 105 GLU A C 1
ATOM 818 O O . GLU A 1 107 ? 19.159 -3.889 -24.175 1.00 39.89 105 GLU A O 1
ATOM 824 N N . PHE A 1 108 ? 16.992 -3.897 -23.553 1.00 37.77 106 PHE A N 1
ATOM 825 C CA . PHE A 1 108 ? 17.265 -4.672 -22.347 1.00 36.31 106 PHE A CA 1
ATOM 826 C C . PHE A 1 108 ? 16.879 -6.121 -22.458 1.00 35.82 106 PHE A C 1
ATOM 827 O O . PHE A 1 108 ? 17.245 -6.940 -21.592 1.00 36.20 106 PHE A O 1
ATOM 835 N N . ILE A 1 109 ? 16.134 -6.465 -23.513 1.00 34.41 107 ILE A N 1
ATOM 836 C CA . ILE A 1 109 ? 15.754 -7.858 -23.713 1.00 32.81 107 ILE A CA 1
ATOM 837 C C . ILE A 1 109 ? 15.555 -8.230 -25.190 1.00 32.02 107 ILE A C 1
ATOM 838 O O . ILE A 1 109 ? 15.100 -7.425 -25.980 1.00 31.55 107 ILE A O 1
ATOM 843 N N . ARG A 1 110 ? 15.878 -9.470 -25.526 1.00 31.32 108 ARG A N 1
ATOM 844 C CA . ARG A 1 110 ? 15.724 -9.955 -26.869 1.00 31.94 108 ARG A CA 1
ATOM 845 C C . ARG A 1 110 ? 15.196 -11.356 -26.761 1.00 31.01 108 ARG A C 1
ATOM 846 O O . ARG A 1 110 ? 15.871 -12.193 -26.195 1.00 31.36 108 ARG A O 1
ATOM 854 N N . VAL A 1 111 ? 13.997 -11.601 -27.287 1.00 30.37 109 VAL A N 1
ATOM 855 C CA . VAL A 1 111 ? 13.412 -12.937 -27.291 1.00 30.16 109 VAL A CA 1
ATOM 856 C C . VAL A 1 111 ? 13.445 -13.437 -28.731 1.00 30.67 109 VAL A C 1
ATOM 857 O O . VAL A 1 111 ? 12.971 -12.751 -29.621 1.00 30.99 109 VAL A O 1
ATOM 861 N N . GLY A 1 112 ? 13.993 -14.621 -28.965 1.00 29.81 110 GLY A N 1
ATOM 862 C CA . GLY A 1 112 ? 14.056 -15.135 -30.313 1.00 29.62 110 GLY A CA 1
ATOM 863 C C . GLY A 1 112 ? 13.300 -16.423 -30.418 1.00 30.23 110 GLY A C 1
ATOM 864 O O . GLY A 1 112 ? 13.299 -17.234 -29.483 1.00 30.48 110 GLY A O 1
ATOM 865 N N . TYR A 1 113 ? 12.639 -16.607 -31.556 1.00 29.79 111 TYR A N 1
ATOM 866 C CA . TYR A 1 113 ? 12.060 -17.872 -31.917 1.00 28.92 111 TYR A CA 1
ATOM 867 C C . TYR A 1 113 ? 12.547 -18.276 -33.277 1.00 29.66 111 TYR A C 1
ATOM 868 O O . TYR A 1 113 ? 12.554 -17.456 -34.194 1.00 29.10 111 TYR A O 1
ATOM 877 N N . TYR A 1 114 ? 12.872 -19.556 -33.421 1.00 29.94 112 TYR A N 1
ATOM 878 C CA . TYR A 1 114 ? 13.099 -20.135 -34.725 1.00 30.78 112 TYR A CA 1
ATOM 879 C C . TYR A 1 114 ? 11.769 -20.344 -35.394 1.00 31.30 112 TYR A C 1
ATOM 880 O O . TYR A 1 114 ? 10.751 -20.577 -34.735 1.00 30.09 112 TYR A O 1
ATOM 889 N N . VAL A 1 115 ? 11.776 -20.203 -36.714 1.00 30.47 113 VAL A N 1
ATOM 890 C CA . VAL A 1 115 ? 10.566 -20.199 -37.511 1.00 31.15 113 VAL A CA 1
ATOM 891 C C . VAL A 1 115 ? 10.834 -21.104 -38.698 1.00 32.28 113 VAL A C 1
ATOM 892 O O . VAL A 1 115 ? 11.783 -20.864 -39.468 1.00 32.46 113 VAL A O 1
ATOM 896 N N A ASN A 1 116 ? 10.037 -22.155 -38.864 0.50 32.29 114 ASN A N 1
ATOM 897 N N B ASN A 1 116 ? 10.021 -22.151 -38.823 0.50 32.24 114 ASN A N 1
ATOM 898 C CA A ASN A 1 116 ? 10.208 -23.015 -40.040 0.50 32.56 114 ASN A CA 1
ATOM 899 C CA B ASN A 1 116 ? 10.067 -23.037 -39.983 0.50 32.57 114 ASN A CA 1
ATOM 900 C C A ASN A 1 116 ? 9.103 -22.736 -41.044 0.50 32.77 114 ASN A C 1
ATOM 901 C C B ASN A 1 116 ? 9.043 -22.558 -40.996 0.50 32.76 114 ASN A C 1
ATOM 902 O O A ASN A 1 116 ? 7.919 -22.967 -40.756 0.50 32.21 114 ASN A O 1
ATOM 903 O O B ASN A 1 116 ? 7.846 -22.488 -40.672 0.50 32.32 114 ASN A O 1
ATOM 912 N N . ASN A 1 117 ? 9.498 -22.206 -42.205 1.00 32.83 115 ASN A N 1
ATOM 913 C CA . ASN A 1 117 ? 8.576 -21.937 -43.309 1.00 33.85 115 ASN A CA 1
ATOM 914 C C . ASN A 1 117 ? 8.662 -23.091 -44.303 1.00 35.62 115 ASN A C 1
ATOM 915 O O . ASN A 1 117 ? 9.738 -23.388 -44.839 1.00 34.48 115 ASN A O 1
ATOM 920 N N . GLU A 1 118 ? 7.518 -23.737 -44.524 1.00 36.91 116 GLU A N 1
ATOM 921 C CA . GLU A 1 118 ? 7.434 -24.982 -45.273 1.00 40.06 116 GLU A CA 1
ATOM 922 C C . GLU A 1 118 ? 6.147 -25.081 -46.055 1.00 38.69 116 GLU A C 1
ATOM 923 O O . GLU A 1 118 ? 5.121 -24.556 -45.649 1.00 38.09 116 GLU A O 1
ATOM 929 N N . TYR A 1 119 ? 6.203 -25.786 -47.179 1.00 39.37 117 TYR A N 1
ATOM 930 C CA . TYR A 1 119 ? 4.983 -26.167 -47.875 1.00 39.79 117 TYR A CA 1
ATOM 931 C C . TYR A 1 119 ? 4.333 -27.344 -47.125 1.00 41.16 117 TYR A C 1
ATOM 932 O O . TYR A 1 119 ? 5.010 -28.128 -46.473 1.00 40.66 117 TYR A O 1
ATOM 941 N N . THR A 1 120 ? 3.022 -27.447 -47.218 1.00 43.80 118 THR A N 1
ATOM 942 C CA . THR A 1 120 ? 2.315 -28.549 -46.566 1.00 46.98 118 THR A CA 1
ATOM 943 C C . THR A 1 120 ? 1.848 -29.601 -47.568 1.00 49.27 118 THR A C 1
ATOM 944 O O . THR A 1 120 ? 1.617 -30.737 -47.190 1.00 50.32 118 THR A O 1
ATOM 948 N N . GLU A 1 121 ? 1.731 -29.226 -48.839 1.00 51.88 119 GLU A N 1
ATOM 949 C CA . GLU A 1 121 ? 1.413 -30.192 -49.895 1.00 54.42 119 GLU A CA 1
ATOM 950 C C . GLU A 1 121 ? 2.650 -31.005 -50.248 1.00 55.41 119 GLU A C 1
ATOM 951 O O . GLU A 1 121 ? 3.710 -30.441 -50.516 1.00 55.68 119 GLU A O 1
ATOM 957 N N . THR A 1 122 ? 2.520 -32.329 -50.244 1.00 56.97 120 THR A N 1
ATOM 958 C CA . THR A 1 122 ? 3.649 -33.218 -50.541 1.00 58.13 120 THR A CA 1
ATOM 959 C C . THR A 1 122 ? 4.294 -32.938 -51.908 1.00 58.40 120 THR A C 1
ATOM 960 O O . THR A 1 122 ? 5.519 -33.058 -52.048 1.00 58.69 120 THR A O 1
ATOM 964 N N . GLU A 1 123 ? 3.478 -32.566 -52.900 1.00 58.57 121 GLU A N 1
ATOM 965 C CA . GLU A 1 123 ? 3.985 -32.246 -54.253 1.00 59.30 121 GLU A CA 1
ATOM 966 C C . GLU A 1 123 ? 4.995 -31.108 -54.165 1.00 58.28 121 GLU A C 1
ATOM 967 O O . GLU A 1 123 ? 6.134 -31.240 -54.626 1.00 58.41 121 GLU A O 1
ATOM 973 N N . LEU A 1 124 ? 4.569 -30.004 -53.544 1.00 57.26 122 LEU A N 1
ATOM 974 C CA . LEU A 1 124 ? 5.416 -28.824 -53.378 1.00 56.03 122 LEU A CA 1
ATOM 975 C C . LEU A 1 124 ? 6.615 -29.077 -52.491 1.00 55.82 122 LEU A C 1
ATOM 976 O O . LEU A 1 124 ? 7.687 -28.576 -52.776 1.00 55.03 122 LEU A O 1
ATOM 981 N N . ARG A 1 125 ? 6.454 -29.867 -51.430 1.00 55.86 123 ARG A N 1
ATOM 982 C CA . ARG A 1 125 ? 7.563 -30.096 -50.504 1.00 56.67 123 ARG A CA 1
ATOM 983 C C . ARG A 1 125 ? 8.715 -30.779 -51.199 1.00 56.49 123 ARG A C 1
ATOM 984 O O . ARG A 1 125 ? 9.883 -30.503 -50.906 1.00 56.54 123 ARG A O 1
ATOM 992 N N . GLU A 1 126 ? 8.374 -31.685 -52.111 1.00 56.83 124 GLU A N 1
ATOM 993 C CA . GLU A 1 126 ? 9.361 -32.490 -52.815 1.00 57.27 124 GLU A CA 1
ATOM 994 C C . GLU A 1 126 ? 9.841 -31.823 -54.098 1.00 55.47 124 GLU A C 1
ATOM 995 O O . GLU A 1 126 ? 11.026 -31.878 -54.409 1.00 55.80 124 GLU A O 1
ATOM 1001 N N . ASN A 1 127 ? 8.912 -31.197 -54.822 1.00 53.80 125 ASN A N 1
ATOM 1002 C CA . ASN A 1 127 ? 9.219 -30.380 -56.008 1.00 52.26 125 ASN A CA 1
ATOM 1003 C C . ASN A 1 127 ? 8.854 -28.903 -55.784 1.00 49.53 125 ASN A C 1
ATOM 1004 O O . ASN A 1 127 ? 7.836 -28.423 -56.295 1.00 49.07 125 ASN A O 1
ATOM 1009 N N . PRO A 1 128 ? 9.651 -28.190 -54.975 1.00 47.35 126 PRO A N 1
ATOM 1010 C CA . PRO A 1 128 ? 9.237 -26.828 -54.642 1.00 46.27 126 PRO A CA 1
ATOM 1011 C C . PRO A 1 128 ? 9.317 -25.852 -55.825 1.00 44.82 126 PRO A C 1
ATOM 1012 O O . PRO A 1 128 ? 10.214 -25.976 -56.656 1.00 45.60 126 PRO A O 1
ATOM 1016 N N . PRO A 1 129 ? 8.391 -24.881 -55.890 1.00 43.10 127 PRO A N 1
ATOM 1017 C CA . PRO A 1 129 ? 8.443 -23.863 -56.948 1.00 41.39 127 PRO A CA 1
ATOM 1018 C C . PRO A 1 129 ? 9.839 -23.221 -57.094 1.00 40.14 127 PRO A C 1
ATOM 1019 O O . PRO A 1 129 ? 10.572 -23.055 -56.101 1.00 38.94 127 PRO A O 1
ATOM 1023 N N . VAL A 1 130 ? 10.185 -22.860 -58.333 1.00 38.53 128 VAL A N 1
ATOM 1024 C CA . VAL A 1 130 ? 11.487 -22.245 -58.656 1.00 37.57 128 VAL A CA 1
ATOM 1025 C C . VAL A 1 130 ? 11.658 -20.941 -57.867 1.00 36.09 128 VAL A C 1
ATOM 1026 O O . VAL A 1 130 ? 12.715 -20.701 -57.296 1.00 36.09 128 VAL A O 1
ATOM 1030 N N . LYS A 1 131 ? 10.622 -20.107 -57.882 1.00 34.82 129 LYS A N 1
ATOM 1031 C CA . LYS A 1 131 ? 10.515 -18.971 -56.981 1.00 33.67 129 LYS A CA 1
ATOM 1032 C C . LYS A 1 131 ? 9.464 -19.287 -55.887 1.00 33.46 129 LYS A C 1
ATOM 1033 O O . LYS A 1 131 ? 8.368 -19.743 -56.199 1.00 33.28 129 LYS A O 1
ATOM 1039 N N . PRO A 1 132 ? 9.777 -18.997 -54.606 1.00 33.42 130 PRO A N 1
ATOM 1040 C CA . PRO A 1 132 ? 8.852 -19.438 -53.537 1.00 32.80 130 PRO A CA 1
ATOM 1041 C C . PRO A 1 132 ? 7.451 -18.918 -53.712 1.00 32.78 130 PRO A C 1
ATOM 1042 O O . PRO A 1 132 ? 7.237 -17.747 -54.106 1.00 32.43 130 PRO A O 1
ATOM 1046 N N . ASP A 1 133 ? 6.488 -19.787 -53.432 1.00 32.06 131 ASP A N 1
ATOM 1047 C CA . ASP A 1 133 ? 5.091 -19.354 -53.448 1.00 33.08 131 ASP A CA 1
ATOM 1048 C C . ASP A 1 133 ? 4.631 -19.122 -52.003 1.00 32.55 131 ASP A C 1
ATOM 1049 O O . ASP A 1 133 ? 4.327 -20.071 -51.283 1.00 31.96 131 ASP A O 1
ATOM 1054 N N . PHE A 1 134 ? 4.593 -17.860 -51.594 1.00 32.56 132 PHE A N 1
ATOM 1055 C CA . PHE A 1 134 ? 4.343 -17.530 -50.194 1.00 32.92 132 PHE A CA 1
ATOM 1056 C C . PHE A 1 134 ? 2.874 -17.767 -49.788 1.00 34.02 132 PHE A C 1
ATOM 1057 O O . PHE A 1 134 ? 2.588 -17.947 -48.593 1.00 34.72 132 PHE A O 1
ATOM 1065 N N . SER A 1 135 ? 1.957 -17.769 -50.767 1.00 34.17 133 SER A N 1
ATOM 1066 C CA . SER A 1 135 ? 0.554 -18.101 -50.497 1.00 35.26 133 SER A CA 1
ATOM 1067 C C . SER A 1 135 ? 0.397 -19.589 -50.102 1.00 35.38 133 SER A C 1
ATOM 1068 O O . SER A 1 135 ? -0.628 -19.983 -49.557 1.00 36.34 133 SER A O 1
ATOM 1071 N N . LYS A 1 136 ? 1.408 -20.403 -50.362 1.00 35.04 134 LYS A N 1
ATOM 1072 C CA . LYS A 1 136 ? 1.329 -21.823 -50.043 1.00 36.12 134 LYS A CA 1
ATOM 1073 C C . LYS A 1 136 ? 2.258 -22.271 -48.897 1.00 35.25 134 LYS A C 1
ATOM 1074 O O . LYS A 1 136 ? 2.357 -23.474 -48.576 1.00 34.98 134 LYS A O 1
ATOM 1080 N N . LEU A 1 137 ? 2.947 -21.310 -48.288 1.00 34.46 135 LEU A N 1
ATOM 1081 C CA . LEU A 1 137 ? 3.879 -21.619 -47.205 1.00 34.17 135 LEU A CA 1
ATOM 1082 C C . LE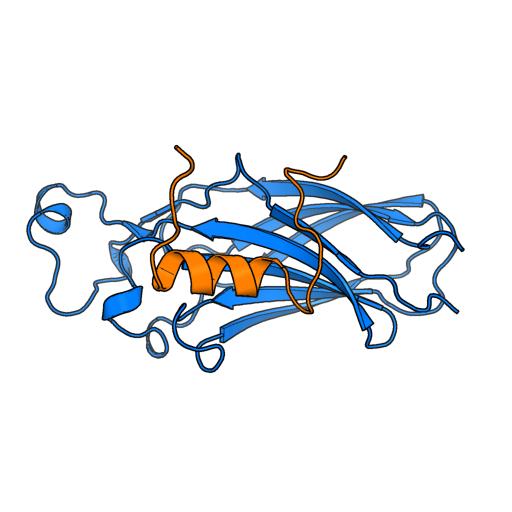U A 1 137 ? 3.164 -21.523 -45.857 1.00 33.73 135 LEU A C 1
ATOM 1083 O O . LEU A 1 137 ? 2.397 -20.599 -45.609 1.00 33.10 135 LEU A O 1
ATOM 1088 N N . GLN A 1 138 ? 3.431 -22.510 -45.019 1.00 34.26 136 GLN A N 1
ATOM 1089 C CA . GLN A 1 138 ? 3.022 -22.500 -43.636 1.00 34.48 136 GLN A CA 1
ATOM 1090 C C . GLN A 1 138 ? 4.171 -22.018 -42.756 1.00 33.74 136 GLN A C 1
ATOM 1091 O O . GLN A 1 138 ? 5.276 -22.558 -42.822 1.00 33.62 136 GLN A O 1
ATOM 1097 N N . ARG A 1 139 ? 3.881 -21.015 -41.931 1.00 32.46 137 ARG A N 1
ATOM 1098 C CA . ARG A 1 139 ? 4.790 -20.571 -40.891 1.00 31.97 137 ARG A CA 1
ATOM 1099 C C . ARG A 1 139 ? 4.550 -21.383 -39.612 1.00 31.69 137 ARG A C 1
ATOM 1100 O O . ARG A 1 139 ? 3.451 -21.352 -39.046 1.00 30.94 137 ARG A O 1
ATOM 1108 N N . ASN A 1 140 ? 5.566 -22.121 -39.186 1.00 31.68 138 ASN A N 1
ATOM 1109 C CA . ASN A 1 140 ? 5.564 -22.789 -37.884 1.00 32.00 138 ASN A CA 1
ATOM 1110 C C . ASN A 1 140 ? 6.623 -22.168 -36.965 1.00 31.08 138 ASN A C 1
ATOM 1111 O O . ASN A 1 140 ? 7.805 -22.455 -37.105 1.00 31.00 138 ASN A O 1
ATOM 1116 N N . ILE A 1 141 ? 6.191 -21.307 -36.050 1.00 30.45 139 ILE A N 1
ATOM 1117 C CA . ILE A 1 141 ? 7.083 -20.706 -35.044 1.00 30.30 139 ILE A CA 1
ATOM 1118 C C . ILE A 1 141 ? 7.347 -21.780 -34.004 1.00 30.80 139 ILE A C 1
ATOM 1119 O O . ILE A 1 141 ? 6.414 -22.347 -33.463 1.00 31.06 139 ILE A O 1
ATOM 1124 N N . LEU A 1 142 ? 8.622 -22.063 -33.738 1.00 31.15 140 LEU A N 1
ATOM 1125 C CA . LEU A 1 142 ? 9.017 -23.112 -32.809 1.00 32.52 140 LEU A CA 1
ATOM 1126 C C . LEU A 1 142 ? 8.843 -22.598 -31.364 1.00 32.35 140 LEU A C 1
ATOM 1127 O O . LEU A 1 142 ? 9.807 -22.273 -30.652 1.00 32.18 140 LEU A O 1
ATOM 1132 N N . ALA A 1 143 ? 7.574 -22.494 -30.979 1.00 32.65 141 ALA A N 1
ATOM 1133 C CA . ALA A 1 143 ? 7.144 -21.831 -29.742 1.00 33.86 141 ALA A CA 1
ATOM 1134 C C . ALA A 1 143 ? 7.608 -22.544 -28.472 1.00 34.80 141 ALA A C 1
ATOM 1135 O O . ALA A 1 143 ? 7.681 -21.926 -27.409 1.00 36.09 141 ALA A O 1
ATOM 1137 N N . SER A 1 144 ? 7.910 -23.832 -28.564 1.00 35.55 142 SER A N 1
ATOM 1138 C CA . SER A 1 144 ? 8.329 -24.565 -27.385 1.00 37.58 142 SER A CA 1
ATOM 1139 C C . SER A 1 144 ? 9.779 -24.227 -26.976 1.00 38.15 142 SER A C 1
ATOM 1140 O O . SER A 1 144 ? 10.222 -24.583 -25.871 1.00 39.18 142 SER A O 1
ATOM 1143 N N . ASN A 1 145 ? 10.501 -23.501 -27.843 1.00 37.07 143 ASN A N 1
ATOM 1144 C CA . ASN A 1 145 ? 11.897 -23.132 -27.569 1.00 35.36 143 ASN A CA 1
ATOM 1145 C C . ASN A 1 145 ? 12.167 -21.620 -27.604 1.00 35.00 143 ASN A C 1
ATOM 1146 O O . ASN A 1 145 ? 12.968 -21.159 -28.436 1.00 35.43 143 ASN A O 1
ATOM 1151 N N . PRO A 1 146 ? 11.558 -20.848 -26.677 1.00 34.66 144 PRO A N 1
ATOM 1152 C CA . PRO A 1 146 ? 11.867 -19.415 -26.652 1.00 34.04 144 PRO A CA 1
ATOM 1153 C C . PRO A 1 146 ? 13.337 -19.212 -26.237 1.00 34.28 144 PRO A C 1
ATOM 1154 O O . PRO A 1 146 ? 13.828 -19.894 -25.315 1.00 33.71 144 PRO A O 1
ATOM 1158 N N . ARG A 1 147 ? 14.042 -18.327 -26.944 1.00 33.61 145 ARG A N 1
ATOM 1159 C CA . ARG A 1 147 ? 15.455 -18.050 -26.665 1.00 33.05 145 ARG A CA 1
ATOM 1160 C C . ARG A 1 147 ? 15.473 -16.669 -26.065 1.00 33.36 145 ARG A C 1
ATOM 1161 O O . ARG A 1 147 ? 14.928 -15.724 -26.658 1.00 33.51 145 ARG A O 1
ATOM 1169 N N . VAL A 1 148 ? 16.044 -16.526 -24.873 1.00 32.24 146 VAL A N 1
ATOM 1170 C CA . VAL A 1 148 ? 15.849 -15.295 -24.137 1.00 33.18 146 VAL A CA 1
ATOM 1171 C C . VAL A 1 148 ? 17.184 -14.699 -23.751 1.00 33.81 146 VAL A C 1
ATOM 1172 O O . VAL A 1 148 ? 17.998 -15.371 -23.129 1.00 34.37 146 VAL A O 1
ATOM 1176 N N . THR A 1 149 ? 17.389 -13.433 -24.095 1.00 34.08 147 THR A N 1
ATOM 1177 C CA . THR A 1 149 ? 18.648 -12.769 -23.822 1.00 34.89 147 THR A CA 1
ATOM 1178 C C . THR A 1 149 ? 18.409 -11.397 -23.203 1.00 36.27 147 THR A C 1
ATOM 1179 O O . THR A 1 149 ? 17.787 -10.543 -23.819 1.00 35.39 147 THR A O 1
ATOM 118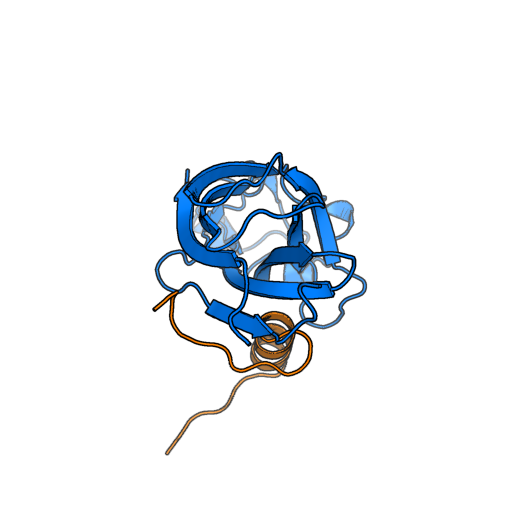3 N N . ARG A 1 150 ? 18.910 -11.194 -21.973 1.00 37.81 148 ARG A N 1
ATOM 1184 C CA . ARG A 1 150 ? 18.799 -9.901 -21.302 1.00 39.82 148 ARG A CA 1
ATOM 1185 C C . ARG A 1 150 ? 20.117 -9.119 -21.361 1.00 40.29 148 ARG A C 1
ATOM 1186 O O . ARG A 1 150 ? 21.192 -9.708 -21.501 1.00 40.35 148 ARG A O 1
ATOM 1194 N N . PHE A 1 151 ? 20.019 -7.792 -21.274 1.00 41.34 149 PHE A N 1
ATOM 1195 C CA . PHE A 1 151 ? 21.173 -6.900 -21.339 1.00 42.75 149 PHE A CA 1
ATOM 1196 C C . PHE A 1 151 ? 21.080 -5.889 -20.201 1.00 44.10 149 PHE A C 1
ATOM 1197 O O . PHE A 1 151 ? 19.987 -5.392 -19.885 1.00 44.08 149 PHE A O 1
ATOM 1205 N N . HIS A 1 152 ? 22.223 -5.592 -19.581 1.00 45.80 150 HIS A N 1
ATOM 1206 C CA . HIS A 1 152 ? 22.278 -4.614 -18.502 1.00 47.30 150 HIS A CA 1
ATOM 1207 C C . HIS A 1 152 ? 22.152 -3.237 -19.098 1.00 47.74 150 HIS A C 1
ATOM 1208 O O . HIS A 1 152 ? 22.929 -2.864 -19.972 1.00 48.11 150 HIS A O 1
ATOM 1215 N N . ILE A 1 153 ? 21.144 -2.492 -18.656 1.00 48.59 151 ILE A N 1
ATOM 1216 C CA . ILE A 1 153 ? 20.964 -1.122 -19.121 1.00 49.70 151 ILE A CA 1
ATOM 1217 C C . ILE A 1 153 ? 20.824 -0.162 -17.940 1.00 50.80 151 ILE A C 1
ATOM 1218 O O . ILE A 1 153 ? 20.682 -0.585 -16.791 1.00 51.17 151 ILE A O 1
ATOM 1223 N N . ASN A 1 154 ? 20.858 1.128 -18.233 1.00 52.39 152 ASN A N 1
ATOM 1224 C CA . ASN A 1 154 ? 20.625 2.137 -17.214 1.00 53.92 152 ASN A CA 1
ATOM 1225 C C . ASN A 1 154 ? 19.156 2.528 -17.089 1.00 54.52 152 ASN A C 1
ATOM 1226 O O . ASN A 1 154 ? 18.591 3.144 -17.997 1.00 54.98 152 ASN A O 1
ATOM 1231 N N . TRP A 1 155 ? 18.560 2.200 -15.944 1.00 55.38 153 TRP A N 1
ATOM 1232 C CA . TRP A 1 155 ? 17.138 2.415 -15.697 1.00 56.49 153 TRP A CA 1
ATOM 1233 C C . TRP A 1 155 ? 16.784 3.753 -15.034 1.00 57.97 153 TRP A C 1
ATOM 1234 O O . TRP A 1 155 ? 15.643 3.939 -14.604 1.00 58.33 153 TRP A O 1
ATOM 1245 N N . GLU A 1 156 ? 17.742 4.683 -14.982 1.00 59.45 154 GLU A N 1
ATOM 1246 C CA A GLU A 1 156 ? 17.615 5.959 -14.268 0.50 60.24 154 GLU A CA 1
ATOM 1247 C CA B GLU A 1 156 ? 17.515 5.942 -14.258 0.50 60.10 154 GLU A CA 1
ATOM 1248 C C . GLU A 1 156 ? 17.276 7.119 -15.202 1.00 60.55 154 GLU A C 1
ATOM 1249 O O . GLU A 1 156 ? 16.695 6.943 -16.277 1.00 61.27 154 GLU A O 1
ATOM 1260 N N . ALA B 2 2 ? 31.300 -36.224 -28.001 1.00 61.61 215 ALA B N 1
ATOM 1261 C CA . ALA B 2 2 ? 31.907 -35.244 -28.954 1.00 61.22 215 ALA B CA 1
ATOM 1262 C C . ALA B 2 2 ? 30.867 -34.218 -29.417 1.00 60.95 215 ALA B C 1
ATOM 1263 O O . ALA B 2 2 ? 30.056 -34.513 -30.311 1.00 61.53 215 ALA B O 1
ATOM 1265 N N . MET B 2 3 ? 30.893 -33.035 -28.779 1.00 59.79 216 MET B N 1
ATOM 1266 C CA . MET B 2 3 ? 30.014 -31.891 -29.076 1.00 58.52 216 MET B CA 1
ATOM 1267 C C . MET B 2 3 ? 29.968 -31.539 -30.565 1.00 56.54 216 MET B C 1
ATOM 1268 O O . MET B 2 3 ? 30.991 -31.533 -31.251 1.00 56.51 216 MET B O 1
ATOM 1273 N N . GLY B 2 4 ? 28.767 -31.248 -31.054 1.00 54.76 217 GLY B N 1
ATOM 1274 C CA . GLY B 2 4 ? 28.553 -30.879 -32.447 1.00 52.08 217 GLY B CA 1
ATOM 1275 C C . GLY B 2 4 ? 28.807 -29.403 -32.718 1.00 50.31 217 GLY B C 1
ATOM 1276 O O . GLY B 2 4 ? 29.227 -28.642 -31.843 1.00 50.42 217 GLY B O 1
ATOM 1277 N N . THR B 2 5 ? 28.502 -28.991 -33.934 1.00 47.93 218 THR B N 1
ATOM 1278 C CA . THR B 2 5 ? 28.973 -27.738 -34.444 1.00 45.45 218 THR B CA 1
ATOM 1279 C C . THR B 2 5 ? 27.790 -27.134 -35.212 1.00 43.91 218 THR B C 1
ATOM 1280 O O . THR B 2 5 ? 26.899 -27.861 -35.646 1.00 43.71 218 THR B O 1
ATOM 1284 N N . LEU B 2 6 ? 27.732 -25.812 -35.314 1.00 41.78 219 LEU B N 1
ATOM 1285 C CA . LEU B 2 6 ? 26.677 -25.147 -36.071 1.00 40.68 219 LEU B CA 1
ATOM 1286 C C . LEU B 2 6 ? 27.140 -24.884 -37.502 1.00 40.19 219 LEU B C 1
ATOM 1287 O O . LEU B 2 6 ? 28.325 -24.630 -37.745 1.00 39.67 219 LEU B O 1
ATOM 1292 N N . THR B 2 7 ? 26.195 -24.949 -38.436 1.00 39.75 220 THR B N 1
ATOM 1293 C CA . THR B 2 7 ? 26.458 -24.626 -39.842 1.00 39.53 220 THR B CA 1
ATOM 1294 C C . THR B 2 7 ? 26.517 -23.117 -39.921 1.00 39.26 220 THR B C 1
ATOM 1295 O O . THR B 2 7 ? 26.053 -22.440 -38.990 1.00 39.58 220 THR B O 1
ATOM 1299 N N . PRO B 2 8 ? 27.100 -22.563 -41.010 1.00 38.90 221 PRO B N 1
ATOM 1300 C CA . PRO B 2 8 ? 27.139 -21.089 -41.091 1.00 37.94 221 PRO B CA 1
ATOM 1301 C C . PRO B 2 8 ? 25.783 -20.390 -40.928 1.00 37.53 221 PRO B C 1
ATOM 1302 O O . PRO B 2 8 ? 25.726 -19.334 -40.288 1.00 36.95 221 PRO B O 1
ATOM 1306 N N . LYS B 2 9 ? 24.709 -20.950 -41.491 1.00 37.04 222 LYS B N 1
ATOM 1307 C CA . LYS B 2 9 ? 23.376 -20.363 -41.295 1.00 36.95 222 LYS B CA 1
ATOM 1308 C C . LYS B 2 9 ? 22.902 -20.460 -39.836 1.00 36.31 222 LYS B C 1
ATOM 1309 O O . LYS B 2 9 ? 22.435 -19.477 -39.275 1.00 36.01 222 LYS B O 1
ATOM 1315 N N . GLU B 2 10 ? 23.014 -21.641 -39.231 1.00 36.08 223 GLU B N 1
ATOM 1316 C CA . GLU B 2 10 ? 22.663 -21.802 -37.811 1.00 36.61 223 GLU B CA 1
ATOM 1317 C C . GLU B 2 10 ? 23.448 -20.870 -36.894 1.00 36.25 223 GLU B C 1
ATOM 1318 O O . GLU B 2 10 ? 22.900 -20.293 -35.944 1.00 36.55 223 GLU B O 1
ATOM 1324 N N . ALA B 2 11 ? 24.740 -20.732 -37.187 1.00 35.86 224 ALA B N 1
ATOM 1325 C CA . ALA B 2 11 ? 25.607 -19.861 -36.427 1.00 34.83 224 ALA B CA 1
ATOM 1326 C C . ALA B 2 11 ? 25.201 -18.397 -36.619 1.00 35.09 224 ALA B C 1
ATOM 1327 O O . ALA B 2 11 ? 25.202 -17.623 -35.655 1.00 34.59 224 ALA B O 1
ATOM 1329 N N . GLU B 2 12 ? 24.838 -18.011 -37.857 1.00 34.56 225 GLU B N 1
ATOM 1330 C CA . GLU B 2 12 ? 24.365 -16.648 -38.129 1.00 34.24 225 GLU B CA 1
ATOM 1331 C C . GLU B 2 12 ? 23.074 -16.354 -37.337 1.00 33.13 225 GLU B C 1
ATOM 1332 O O . GLU B 2 12 ? 22.895 -15.266 -36.768 1.00 32.07 225 GLU B O 1
ATOM 1338 N N . LEU B 2 13 ? 22.191 -17.340 -37.278 1.00 31.69 226 LEU B N 1
ATOM 1339 C CA . LEU B 2 13 ? 20.912 -17.138 -36.581 1.00 32.06 226 LEU B CA 1
ATOM 1340 C C . LEU B 2 13 ? 21.123 -17.082 -35.060 1.00 31.70 226 LEU B C 1
ATOM 1341 O O . LEU B 2 13 ? 20.564 -16.233 -34.386 1.00 32.77 226 LEU B O 1
ATOM 1346 N N . ALA B 2 14 ? 22.009 -17.921 -34.544 1.00 32.95 227 ALA B N 1
ATOM 1347 C CA . ALA B 2 14 ? 22.366 -17.872 -33.111 1.00 32.55 227 ALA B CA 1
ATOM 1348 C C . ALA B 2 14 ? 22.943 -16.526 -32.688 1.00 32.94 227 ALA B C 1
ATOM 1349 O O . ALA B 2 14 ? 22.656 -16.018 -31.593 1.00 32.27 227 ALA B O 1
ATOM 1351 N N . ARG B 2 15 ? 23.728 -15.912 -33.568 1.00 33.43 228 ARG B N 1
ATOM 1352 C CA . ARG B 2 15 ? 24.272 -14.586 -33.267 1.00 33.09 228 ARG B CA 1
ATOM 1353 C C . ARG B 2 15 ? 23.221 -13.506 -33.265 1.00 33.10 228 ARG B C 1
ATOM 1354 O O . ARG B 2 15 ? 23.275 -12.589 -32.439 1.00 33.26 228 ARG B O 1
ATOM 1362 N N . ARG B 2 16 ? 22.266 -13.565 -34.197 1.00 32.07 229 ARG B N 1
ATOM 1363 C CA . ARG B 2 16 ? 21.158 -12.595 -34.146 1.00 30.63 229 ARG B CA 1
ATOM 1364 C C . ARG B 2 16 ? 20.397 -12.701 -32.833 1.00 29.80 229 ARG B C 1
ATOM 1365 O O . ARG B 2 16 ? 19.998 -11.691 -32.238 1.00 30.64 229 ARG B O 1
ATOM 1373 N N . ILE B 2 17 ? 20.159 -13.930 -32.414 1.00 30.57 230 ILE B N 1
ATOM 1374 C CA . ILE B 2 17 ? 19.360 -14.199 -31.203 1.00 31.66 230 ILE B CA 1
ATOM 1375 C C . ILE B 2 17 ? 20.019 -13.621 -29.945 1.00 31.94 230 ILE B C 1
ATOM 1376 O O . ILE B 2 17 ? 19.319 -13.077 -29.093 1.00 31.71 230 ILE B O 1
ATOM 1381 N N . ARG B 2 18 ? 21.361 -13.699 -29.840 1.00 32.09 231 ARG B N 1
ATOM 1382 C CA . ARG B 2 18 ? 22.047 -13.118 -28.683 1.00 32.69 231 ARG B CA 1
ATOM 1383 C C . ARG B 2 18 ? 22.302 -11.623 -28.727 1.00 33.96 231 ARG B C 1
ATOM 1384 O O . ARG B 2 18 ? 22.834 -11.075 -27.761 1.00 34.75 231 ARG B O 1
ATOM 1392 N N . GLY B 2 19 ? 21.929 -10.939 -29.821 1.00 33.59 232 GLY B N 1
ATOM 1393 C CA . GLY B 2 19 ? 22.015 -9.477 -29.855 1.00 32.89 232 GLY B CA 1
ATOM 1394 C C . GLY B 2 19 ? 23.438 -9.001 -29.598 1.00 34.50 232 GLY B C 1
ATOM 1395 O O . GLY B 2 19 ? 24.383 -9.592 -30.098 1.00 34.23 232 GLY B O 1
ATOM 1396 N N . ALA B 2 20 ? 23.578 -7.939 -28.805 1.00 35.70 233 ALA B N 1
ATOM 1397 C CA . ALA B 2 20 ? 24.877 -7.357 -28.484 1.00 36.53 233 ALA B CA 1
ATOM 1398 C C . ALA B 2 20 ? 25.649 -8.204 -27.460 1.00 37.04 233 ALA B C 1
ATOM 1399 O O . ALA B 2 20 ? 25.866 -7.763 -26.339 1.00 38.58 233 ALA B O 1
ATOM 1401 N N . GLY B 2 21 ? 25.998 -9.431 -27.835 1.00 37.06 234 GLY B N 1
ATOM 1402 C CA . GLY B 2 21 ? 26.860 -10.297 -27.047 1.00 37.51 234 GLY B CA 1
ATOM 1403 C C . GLY B 2 21 ? 26.329 -10.819 -25.715 1.00 37.71 234 GLY B C 1
ATOM 1404 O O . GLY B 2 21 ? 27.090 -10.939 -24.751 1.00 36.93 234 GLY B O 1
ATOM 1405 N N . GLY B 2 22 ? 25.037 -11.155 -25.663 1.00 37.07 235 GLY B N 1
ATOM 1406 C CA . GLY B 2 22 ? 24.411 -11.572 -24.412 1.00 35.77 235 GLY B CA 1
ATOM 1407 C C . GLY B 2 22 ? 24.449 -13.073 -24.207 1.00 34.61 235 GLY B C 1
ATOM 1408 O O . GLY B 2 22 ? 24.864 -13.835 -25.084 1.00 35.01 235 GLY B O 1
ATOM 1409 N N . ARG B 2 23 ? 24.013 -13.510 -23.029 1.00 34.29 236 ARG B N 1
ATOM 1410 C CA . ARG B 2 23 ? 23.900 -14.940 -22.743 1.00 33.59 236 ARG B CA 1
ATOM 1411 C C . ARG B 2 23 ? 22.461 -15.353 -23.001 1.00 34.13 236 ARG B C 1
ATOM 1412 O O . ARG B 2 23 ? 21.542 -14.870 -22.315 1.00 33.43 236 ARG B O 1
ATOM 1420 N N . THR B 2 24 ? 22.272 -16.249 -23.968 1.00 34.69 237 THR B N 1
ATOM 1421 C CA . THR B 2 24 ? 20.948 -16.684 -24.359 1.00 35.53 237 THR B CA 1
ATOM 1422 C C . THR B 2 24 ? 20.560 -17.856 -23.495 1.00 36.48 237 THR B C 1
ATOM 1423 O O . THR B 2 24 ? 21.309 -18.828 -23.387 1.00 36.43 237 THR B O 1
ATOM 1427 N N . LEU B 2 25 ? 19.374 -17.758 -22.896 1.00 38.23 238 LEU B N 1
ATOM 1428 C CA . LEU B 2 25 ? 18.861 -18.804 -22.010 1.00 39.40 238 LEU B CA 1
ATOM 1429 C C . LEU B 2 25 ? 17.652 -19.495 -22.619 1.00 39.88 238 LEU B C 1
ATOM 1430 O O . LEU B 2 25 ? 17.003 -18.933 -23.498 1.00 38.94 238 LEU B O 1
ATOM 1435 N N . ASN B 2 26 ? 17.370 -20.716 -22.1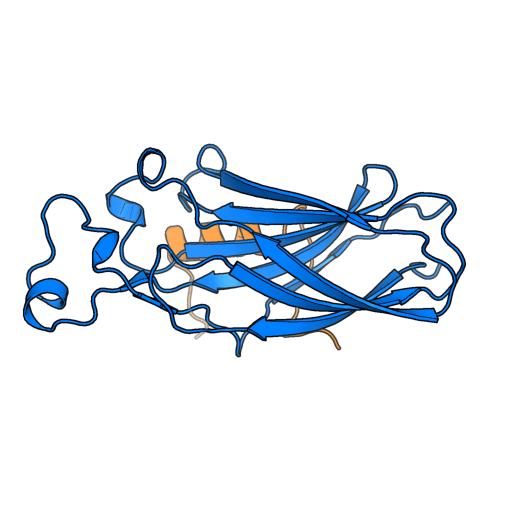54 1.00 40.81 239 ASN B N 1
ATOM 1436 C CA . ASN B 2 26 ? 16.159 -21.455 -22.513 1.00 42.73 239 ASN B CA 1
ATOM 1437 C C . ASN B 2 26 ? 14.975 -20.984 -21.680 1.00 42.99 239 ASN B C 1
ATOM 1438 O O . ASN B 2 26 ? 14.784 -21.448 -20.549 1.00 43.05 239 ASN B O 1
ATOM 1443 N N . GLY B 2 27 ? 14.180 -20.069 -22.223 1.00 42.68 240 GLY B N 1
ATOM 1444 C CA . GLY B 2 27 ? 13.001 -19.587 -21.510 1.00 42.87 240 GLY B CA 1
ATOM 1445 C C . GLY B 2 27 ? 13.303 -18.442 -20.566 1.00 43.08 240 GLY B C 1
ATOM 1446 O O . GLY B 2 27 ? 14.418 -17.909 -20.568 1.00 41.87 240 GLY B O 1
ATOM 1447 N N . PHE B 2 28 ? 12.305 -18.082 -19.753 1.00 43.47 241 PHE B N 1
ATOM 1448 C CA . PHE B 2 28 ? 12.287 -16.803 -19.025 1.00 45.06 241 PHE B CA 1
ATOM 1449 C C . PHE B 2 28 ? 12.699 -16.850 -17.539 1.00 47.48 241 PHE B C 1
ATOM 1450 O O . PHE B 2 28 ? 12.820 -15.797 -16.883 1.00 48.08 241 PHE B O 1
ATOM 1458 N N . GLY B 2 29 ? 12.893 -18.054 -17.017 1.00 49.84 242 GLY B N 1
ATOM 1459 C CA . GLY B 2 29 ? 13.318 -18.230 -15.622 1.00 52.38 242 GLY B CA 1
ATOM 1460 C C . GLY B 2 29 ? 13.277 -19.689 -15.187 1.00 54.19 242 GLY B C 1
ATOM 1461 O O . GLY B 2 29 ? 12.204 -20.232 -14.863 1.00 55.95 242 GLY B O 1
#

Foldseek 3Di:
DDDQKDWDDKFWPDFFDALFAKTKIKTKMFGQAFAPAWKKKWKWWDLDPVDPVLIDTQDIDTDDDDGGGMDIDMDIGGHDDVVSHPQVSQAAKDKMWMWIADPNHTFKIKMWIKGWAAPDPCCRVVNDPGHDRRRIIIGTPRVDIDMDGDDDDRD/DDDDDDPVRVVVVDVQCPPPHDDDDDDD

Organism: Homo sapiens (NCBI:txid9606)